Protein AF-A0A9D3VFE7-F1 (afdb_monomer)

Mean predicted aligned error: 14.55 Å

Solvent-accessible surface area (backbone atoms only — not comparable to full-atom values): 18882 Å² total; per-residue (Å²): 135,86,89,82,91,86,83,84,80,72,80,76,72,84,69,89,74,62,60,65,54,55,49,37,32,75,76,57,78,50,64,83,59,87,95,51,83,78,72,82,53,71,53,67,68,58,53,47,75,69,56,78,67,78,53,90,73,72,46,75,56,57,56,50,53,53,36,26,52,48,21,43,36,53,42,29,61,59,54,47,71,39,93,87,46,89,72,74,60,45,55,51,63,57,56,51,40,55,43,50,59,23,34,46,85,73,30,67,77,73,90,69,69,83,44,72,65,67,57,61,50,41,71,86,58,69,36,54,70,99,77,72,57,73,67,53,57,49,48,52,45,68,74,28,59,73,83,54,42,42,57,49,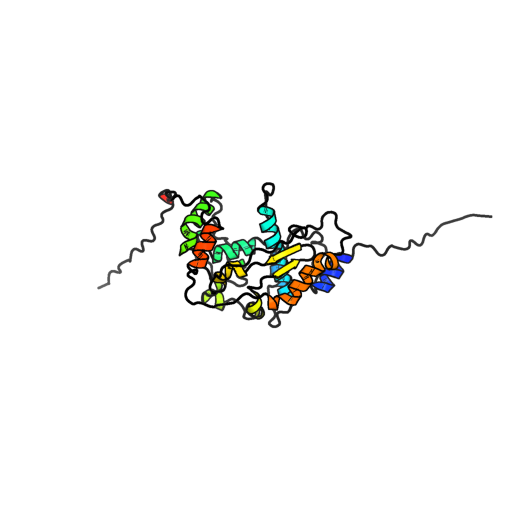53,70,72,39,67,78,46,45,76,56,54,62,73,61,79,52,75,63,52,89,55,71,39,30,42,33,50,28,58,38,85,69,39,49,33,75,41,63,35,51,74,50,29,42,49,77,40,17,54,43,63,78,59,77,82,81,82,87,60,64,86,48,49,86,37,72,66,80,95,44,88,87,60,61,46,74,66,79,39,40,70,48,53,51,46,42,72,50,25,78,85,30,49,60,86,78,50,70,46,94,66,77,73,68,43,68,70,32,52,54,49,45,62,73,74,53,74,91,46,86,86,70,76,69,89,73,83,75,60,76,93,71,68,75,82,85,74,79,79,78,81,78,81,80,85,84,132

InterPro domains:
  IPR019557 Aminotransferase-like, plant mobile domain [PF10536] (58-264)
  IPR044824 Protein MAINTENANCE OF MERISTEMS-like [PTHR46033] (16-270)

Foldseek 3Di:
DDDDDDDDPPPPDPDPPCPVQVVCCVPQVHDDDPVCVPCQEDDPVNVCVVVVDQDPCNDVNNVLVVLLQVLQQQLQVVVCVDPPDDDGGGDVLVVLLVCCLFQVLQFQLPDQAQAPVRSVSCVPPVRHDPDDDPVVVQLSCQVQVPPRTDLASCPPPSNVVRDDPSVCPVVLLPQFQAWRDNQLGTDTDHSLQRLLSVQAANDDDDDDDDPDPSRSGDCPPPPPDPSCVVCVVRVVRVVVRNVRRDDGHHDPDSDYDPVNVVVCVVPHDSHPVNPPPDDDPPVPPDDPDPDDDDDDDDD

Structure (mmCIF, N/CA/C/O backbone):
data_AF-A0A9D3VFE7-F1
#
_entry.id   AF-A0A9D3VFE7-F1
#
loop_
_atom_site.group_PDB
_atom_site.id
_atom_site.type_symbol
_atom_site.label_atom_id
_atom_site.label_alt_id
_atom_site.label_comp_id
_atom_site.label_asym_id
_atom_site.label_entity_id
_atom_site.label_seq_id
_atom_site.pdbx_PDB_ins_code
_atom_site.Cartn_x
_atom_site.Cartn_y
_atom_site.Cartn_z
_atom_site.occupancy
_atom_site.B_iso_or_equiv
_atom_site.auth_seq_id
_atom_site.auth_comp_id
_atom_site.auth_asym_id
_atom_site.auth_atom_id
_atom_site.pdbx_PDB_model_num
ATOM 1 N N . MET A 1 1 ? 71.252 -19.860 -26.051 1.00 31.89 1 MET A N 1
ATOM 2 C CA . MET A 1 1 ? 71.120 -20.333 -24.658 1.00 31.89 1 MET A CA 1
ATOM 3 C C . MET A 1 1 ? 69.915 -19.645 -24.029 1.00 31.89 1 MET A C 1
ATOM 5 O O . MET A 1 1 ? 69.862 -18.426 -24.068 1.00 31.89 1 MET A O 1
ATOM 9 N N . LEU A 1 2 ? 68.962 -20.417 -23.502 1.00 27.55 2 LEU A N 1
ATOM 10 C CA . LEU A 1 2 ? 68.196 -20.069 -22.285 1.00 27.55 2 LEU A CA 1
ATOM 11 C C . LEU A 1 2 ? 69.029 -20.542 -21.062 1.00 27.55 2 LEU A C 1
ATOM 13 O O . LEU A 1 2 ? 70.000 -21.266 -21.322 1.00 27.55 2 LEU A O 1
ATOM 17 N N . PRO A 1 3 ? 68.710 -20.234 -19.777 1.00 33.81 3 PRO A N 1
ATOM 18 C CA . PRO A 1 3 ? 67.519 -19.582 -19.177 1.00 33.81 3 PRO A CA 1
ATOM 19 C C . PRO A 1 3 ? 67.901 -18.268 -18.404 1.00 33.81 3 PRO A C 1
ATOM 21 O O . PRO A 1 3 ? 68.931 -17.700 -18.746 1.00 33.81 3 PRO A O 1
ATOM 24 N N . SER A 1 4 ? 67.184 -17.640 -17.443 1.00 26.69 4 SER A N 1
ATOM 25 C CA . SER A 1 4 ? 65.977 -17.962 -16.640 1.00 26.69 4 SER A CA 1
ATOM 26 C C . SER A 1 4 ? 65.086 -16.746 -16.297 1.00 26.69 4 SER A C 1
ATOM 28 O O . SER A 1 4 ? 65.562 -15.702 -15.870 1.00 26.69 4 SER A O 1
ATOM 30 N N . ASN A 1 5 ? 63.773 -16.982 -16.363 1.00 27.20 5 ASN A N 1
ATOM 31 C CA . ASN A 1 5 ? 62.698 -16.562 -15.443 1.00 27.20 5 ASN A CA 1
ATOM 32 C C . ASN A 1 5 ? 63.074 -16.016 -14.038 1.00 27.20 5 ASN A C 1
ATOM 34 O O . ASN A 1 5 ? 63.691 -16.746 -13.267 1.00 27.20 5 ASN A O 1
ATOM 38 N N . LEU A 1 6 ? 62.514 -14.860 -13.633 1.00 26.19 6 LEU A N 1
ATOM 39 C CA . LEU A 1 6 ? 61.320 -14.746 -12.752 1.00 26.19 6 LEU A CA 1
ATOM 40 C C . LEU A 1 6 ? 60.906 -13.263 -12.575 1.00 26.19 6 LEU A C 1
ATOM 42 O O . LEU A 1 6 ? 61.772 -12.412 -12.402 1.00 26.19 6 LEU A O 1
ATOM 46 N N . GLY A 1 7 ? 59.604 -12.941 -12.570 1.00 24.30 7 GLY A N 1
ATOM 47 C CA . GLY A 1 7 ? 59.140 -11.558 -12.336 1.00 24.30 7 GLY A CA 1
ATOM 48 C C . GLY A 1 7 ? 57.792 -11.209 -12.970 1.00 24.30 7 GLY A C 1
ATOM 49 O O . GLY A 1 7 ? 57.696 -10.274 -13.758 1.00 24.30 7 GLY A O 1
ATOM 50 N N . SER A 1 8 ? 56.746 -11.976 -12.665 1.00 26.48 8 SER A N 1
ATOM 51 C CA . SER A 1 8 ? 55.397 -11.767 -13.203 1.00 26.48 8 SER A CA 1
ATOM 52 C C . SER A 1 8 ? 54.783 -10.433 -12.756 1.00 26.48 8 SER A C 1
ATOM 54 O O . SER A 1 8 ? 54.328 -10.317 -11.615 1.00 26.48 8 SER A O 1
ATOM 56 N N . GLN A 1 9 ? 54.664 -9.458 -13.663 1.00 26.67 9 GLN A N 1
ATOM 57 C CA . GLN A 1 9 ? 53.671 -8.395 -13.498 1.00 26.67 9 GLN A CA 1
ATOM 58 C C . GLN A 1 9 ? 52.288 -8.961 -13.823 1.00 26.67 9 GLN A C 1
ATOM 60 O O . GLN A 1 9 ? 51.874 -9.043 -14.977 1.00 26.67 9 GLN A O 1
ATOM 65 N N . SER A 1 10 ? 51.585 -9.373 -12.770 1.00 27.45 10 SER A N 1
ATOM 66 C CA . SER A 1 10 ? 50.151 -9.637 -12.823 1.00 27.45 10 SER A CA 1
ATOM 67 C C . SER A 1 10 ? 49.429 -8.359 -13.245 1.00 27.45 10 SER A C 1
ATOM 69 O O . SER A 1 10 ? 49.388 -7.396 -12.479 1.00 27.45 10 SER A O 1
ATOM 71 N N . THR A 1 11 ? 48.802 -8.364 -14.420 1.00 27.02 11 THR A N 1
ATOM 72 C CA . THR A 1 11 ? 47.725 -7.428 -14.746 1.00 27.02 11 THR A CA 1
ATOM 73 C C . THR A 1 11 ? 46.567 -7.694 -13.789 1.00 27.02 11 THR A C 1
ATOM 75 O O . THR A 1 11 ? 45.729 -8.562 -14.025 1.00 27.02 11 THR A O 1
ATOM 78 N N . ALA A 1 12 ? 46.561 -6.983 -12.659 1.00 28.39 12 ALA A N 1
ATOM 79 C CA . ALA A 1 12 ? 45.494 -7.071 -11.675 1.00 28.39 12 ALA A CA 1
ATOM 80 C C . ALA A 1 12 ? 44.167 -6.729 -12.362 1.00 28.39 12 ALA A C 1
ATOM 82 O O . ALA A 1 12 ? 43.983 -5.616 -12.859 1.00 28.39 12 ALA A O 1
ATOM 83 N N . GLY A 1 13 ? 43.272 -7.716 -12.439 1.00 27.97 13 GLY A N 1
ATOM 84 C CA . GLY A 1 13 ? 41.977 -7.542 -13.077 1.00 27.97 13 GLY A CA 1
ATOM 85 C C . GLY A 1 13 ? 41.190 -6.434 -12.386 1.00 27.97 13 GLY A C 1
ATOM 86 O O . GLY A 1 13 ? 41.103 -6.396 -11.157 1.00 27.97 13 GLY A O 1
ATOM 87 N N . VAL A 1 14 ? 40.594 -5.546 -13.182 1.00 29.45 14 VAL A N 1
ATOM 88 C CA . VAL A 1 14 ? 39.588 -4.602 -12.691 1.00 29.45 14 VAL A CA 1
ATOM 89 C C . VAL A 1 14 ? 38.377 -5.435 -12.270 1.00 29.45 14 VAL A C 1
ATOM 91 O O . VAL A 1 14 ? 37.611 -5.897 -13.109 1.00 29.45 14 VAL A O 1
ATOM 94 N N . SER A 1 15 ? 38.283 -5.707 -10.968 1.00 28.36 15 SER A N 1
ATOM 95 C CA . SER A 1 15 ? 37.334 -6.660 -10.389 1.00 28.36 15 SER A CA 1
ATOM 96 C C . SER A 1 15 ? 35.880 -6.297 -10.716 1.00 28.36 15 SER A C 1
ATOM 98 O O . SER A 1 15 ? 35.407 -5.213 -10.370 1.00 28.36 15 SER A O 1
ATOM 100 N N . GLU A 1 16 ? 35.153 -7.236 -11.331 1.00 35.59 16 GLU A N 1
ATOM 101 C CA . GLU A 1 16 ? 33.758 -7.126 -11.807 1.00 35.59 16 GLU A CA 1
ATOM 102 C C . GLU A 1 16 ? 32.690 -6.961 -10.696 1.00 35.59 16 GLU A C 1
ATOM 104 O O . GLU A 1 16 ? 31.494 -7.137 -10.929 1.00 35.59 16 GLU A O 1
ATOM 109 N N . VAL A 1 17 ? 33.085 -6.603 -9.472 1.00 33.06 17 VAL A N 1
ATOM 110 C CA . VAL A 1 17 ? 32.213 -6.603 -8.283 1.00 33.06 17 VAL A CA 1
ATOM 111 C C . VAL A 1 17 ? 31.580 -5.227 -7.992 1.00 33.06 17 VAL A C 1
ATOM 113 O O . VAL A 1 17 ? 30.517 -5.156 -7.381 1.00 33.06 17 VAL A O 1
ATOM 116 N N . ALA A 1 18 ? 32.141 -4.120 -8.495 1.00 32.88 18 ALA A N 1
ATOM 117 C CA . ALA A 1 18 ? 31.720 -2.749 -8.140 1.00 32.88 18 ALA A CA 1
ATOM 118 C C . ALA A 1 18 ? 30.395 -2.248 -8.779 1.00 32.88 18 ALA A C 1
ATOM 120 O O . ALA A 1 18 ? 29.988 -1.099 -8.584 1.00 32.88 18 ALA A O 1
ATOM 121 N N . ILE A 1 19 ? 29.702 -3.085 -9.554 1.00 43.78 19 ILE A N 1
ATOM 122 C CA . ILE A 1 19 ? 28.563 -2.679 -10.399 1.00 43.78 19 ILE A CA 1
ATOM 123 C C . ILE A 1 19 ? 27.262 -2.361 -9.619 1.00 43.78 19 ILE A C 1
ATOM 125 O O . ILE A 1 19 ? 26.572 -1.420 -10.019 1.00 43.78 19 ILE A O 1
ATOM 129 N N . PRO A 1 20 ? 26.886 -3.043 -8.512 1.00 39.94 20 PRO A N 1
ATOM 130 C CA . PRO A 1 20 ? 25.669 -2.696 -7.768 1.00 39.94 20 PRO A CA 1
ATOM 131 C C . PRO A 1 20 ? 25.781 -1.326 -7.091 1.00 39.94 20 PRO A C 1
ATOM 133 O O . PRO A 1 20 ? 24.857 -0.523 -7.166 1.00 39.94 20 PRO A O 1
ATOM 136 N N . PHE A 1 21 ? 26.933 -1.053 -6.473 1.00 35.69 21 PHE A N 1
ATOM 137 C CA . PHE A 1 21 ? 27.194 0.150 -5.681 1.00 35.69 21 PHE A CA 1
ATOM 138 C C . PHE A 1 21 ? 27.179 1.410 -6.552 1.00 35.69 21 PHE A C 1
ATOM 140 O O . PHE A 1 21 ? 26.481 2.376 -6.246 1.00 35.69 21 PHE A O 1
ATOM 147 N N . ALA A 1 22 ? 27.883 1.369 -7.689 1.00 38.12 22 ALA A N 1
ATOM 148 C CA . ALA A 1 22 ? 27.920 2.467 -8.650 1.00 38.12 22 ALA A CA 1
ATOM 149 C C . ALA A 1 22 ? 26.543 2.736 -9.281 1.00 38.12 22 ALA A C 1
ATOM 151 O O . ALA A 1 22 ? 26.182 3.893 -9.489 1.00 38.12 22 ALA A O 1
ATOM 152 N N . LEU A 1 23 ? 25.744 1.693 -9.545 1.00 37.47 23 LEU A N 1
ATOM 153 C CA . LEU A 1 23 ? 24.404 1.851 -10.111 1.00 37.47 23 LEU A CA 1
ATOM 154 C C . LEU A 1 23 ? 23.394 2.376 -9.076 1.00 37.47 23 LEU A C 1
ATOM 156 O O . LEU A 1 23 ? 22.604 3.258 -9.404 1.00 37.47 23 LEU A O 1
ATOM 160 N N . CYS A 1 24 ? 23.446 1.902 -7.826 1.00 39.09 24 CYS A N 1
ATOM 161 C CA . CYS A 1 24 ? 22.664 2.469 -6.725 1.00 39.09 24 CYS A CA 1
ATOM 162 C C . CYS A 1 24 ? 23.040 3.936 -6.484 1.00 39.09 24 CYS A C 1
ATOM 164 O O . CYS A 1 24 ? 22.161 4.788 -6.461 1.00 39.09 24 CYS A O 1
ATOM 166 N N . HIS A 1 25 ? 24.330 4.273 -6.428 1.00 40.53 25 HIS A N 1
ATOM 167 C CA . HIS A 1 25 ? 24.777 5.662 -6.318 1.00 40.53 25 HIS A CA 1
ATOM 168 C C . HIS A 1 25 ? 24.313 6.522 -7.513 1.00 40.53 25 HIS A C 1
ATOM 170 O O . HIS A 1 25 ? 23.845 7.641 -7.323 1.00 40.53 25 HIS A O 1
ATOM 176 N N . SER A 1 26 ? 24.373 5.991 -8.741 1.00 36.22 26 SER A N 1
ATOM 177 C CA . SER A 1 26 ? 23.953 6.690 -9.966 1.00 36.22 26 SER A CA 1
ATOM 178 C C . SER A 1 26 ? 22.437 6.884 -10.111 1.00 36.22 26 SER A C 1
ATOM 180 O O . SER A 1 26 ? 22.033 7.758 -10.876 1.00 36.22 26 SER A O 1
ATOM 182 N N . LEU A 1 27 ? 21.608 6.066 -9.455 1.00 36.66 27 LEU A N 1
ATOM 183 C CA . LEU A 1 27 ? 20.140 6.131 -9.543 1.00 36.66 27 LEU A CA 1
ATOM 184 C C . LEU A 1 27 ? 19.476 6.688 -8.272 1.00 36.66 27 LEU A C 1
ATOM 186 O O . LEU A 1 27 ? 18.357 7.184 -8.346 1.00 36.66 27 LEU A O 1
ATOM 190 N N . LEU A 1 28 ? 20.138 6.580 -7.115 1.00 41.41 28 LEU A N 1
ATOM 191 C CA . LEU A 1 28 ? 19.575 6.841 -5.781 1.00 41.41 28 LEU A CA 1
ATOM 192 C C . LEU A 1 28 ? 20.386 7.876 -4.970 1.00 41.41 28 LEU A C 1
ATOM 194 O O . LEU A 1 28 ? 20.009 8.202 -3.845 1.00 41.41 28 LEU A O 1
ATOM 198 N N . GLY A 1 29 ? 21.522 8.357 -5.495 1.00 37.56 29 GLY A N 1
ATOM 199 C CA . GLY A 1 29 ? 22.388 9.368 -4.866 1.00 37.56 29 GLY A CA 1
ATOM 200 C C . GLY A 1 29 ? 23.163 8.910 -3.621 1.00 37.56 29 GLY A C 1
ATOM 201 O O . GLY A 1 29 ? 23.917 9.691 -3.047 1.00 37.56 29 GLY A O 1
ATOM 202 N N . VAL A 1 30 ? 22.978 7.663 -3.179 1.00 41.06 30 VAL A N 1
ATOM 203 C CA . VAL A 1 30 ? 23.663 7.052 -2.029 1.00 41.06 30 VAL A CA 1
ATOM 204 C C . VAL A 1 30 ? 23.731 5.533 -2.214 1.00 41.06 30 VAL A C 1
ATOM 206 O O . VAL A 1 30 ? 22.947 4.959 -2.968 1.00 41.06 30 VAL A O 1
ATOM 209 N N . SER A 1 31 ? 24.623 4.870 -1.479 1.00 44.53 31 SER A N 1
ATOM 210 C CA . SER A 1 31 ? 24.675 3.410 -1.351 1.00 44.53 31 SER A CA 1
ATOM 211 C C . SER A 1 31 ? 24.885 3.032 0.125 1.00 44.53 31 SER A C 1
ATOM 213 O O . SER A 1 31 ? 25.605 3.762 0.814 1.00 44.53 31 SER A O 1
ATOM 215 N N . PRO A 1 32 ? 24.252 1.965 0.652 1.00 44.69 32 PRO A N 1
ATOM 216 C CA . PRO A 1 32 ? 24.548 1.466 1.994 1.00 44.69 32 PRO A CA 1
ATOM 217 C C . PRO A 1 32 ? 25.946 0.835 2.031 1.00 44.69 32 PRO A C 1
ATOM 219 O O . PRO A 1 32 ? 26.406 0.316 1.019 1.00 44.69 32 PRO A O 1
ATOM 222 N N . GLY A 1 33 ? 26.624 0.923 3.178 1.00 44.25 33 GLY A N 1
ATOM 223 C CA . GLY A 1 33 ? 28.005 0.456 3.342 1.00 44.25 33 GLY A CA 1
ATOM 224 C C . GLY A 1 33 ? 28.165 -1.068 3.358 1.00 44.25 33 GLY A C 1
ATOM 225 O O . GLY A 1 33 ? 27.186 -1.814 3.360 1.00 44.25 33 GLY A O 1
ATOM 226 N N . ASP A 1 34 ? 29.423 -1.502 3.412 1.00 40.22 34 ASP A N 1
ATOM 227 C CA . ASP A 1 34 ? 29.871 -2.883 3.164 1.00 40.22 34 ASP A CA 1
ATOM 228 C C . ASP A 1 34 ? 29.279 -3.950 4.119 1.00 40.22 34 ASP A C 1
ATOM 230 O O . ASP A 1 34 ? 29.283 -5.135 3.806 1.00 40.22 34 ASP A O 1
ATOM 234 N N . ASP A 1 35 ? 28.669 -3.555 5.242 1.00 39.22 35 ASP A N 1
ATOM 235 C CA . ASP A 1 35 ? 27.946 -4.465 6.150 1.00 39.22 35 ASP A CA 1
ATOM 236 C C . ASP A 1 35 ? 26.544 -4.888 5.633 1.00 39.22 35 ASP A C 1
ATOM 238 O O . ASP A 1 35 ? 25.842 -5.671 6.285 1.00 39.22 35 ASP A O 1
ATOM 242 N N . GLU A 1 36 ? 26.079 -4.355 4.492 1.00 49.31 36 GLU A N 1
ATOM 243 C CA . GLU A 1 36 ? 24.712 -4.558 3.968 1.00 49.31 36 GLU A CA 1
ATOM 244 C C . GLU A 1 36 ? 24.641 -5.102 2.523 1.00 49.31 36 GLU A C 1
ATOM 246 O O . GLU A 1 36 ? 23.578 -5.059 1.896 1.00 49.31 36 GLU A O 1
ATOM 251 N N . GLU A 1 37 ? 25.727 -5.703 2.013 1.00 37.31 37 GLU A N 1
ATOM 252 C CA . GLU A 1 37 ? 25.876 -6.204 0.625 1.00 37.31 37 GLU A CA 1
ATOM 253 C C . GLU A 1 37 ? 24.707 -7.052 0.080 1.00 37.31 37 GLU A C 1
ATOM 255 O O . GLU A 1 37 ? 24.447 -7.069 -1.127 1.00 37.31 37 GLU A O 1
ATOM 260 N N . ASN A 1 38 ? 23.990 -7.770 0.949 1.00 37.62 38 ASN A N 1
ATOM 261 C CA . ASN A 1 38 ? 22.991 -8.761 0.541 1.00 37.62 38 ASN A CA 1
ATOM 262 C C . ASN A 1 38 ? 21.553 -8.231 0.384 1.00 37.62 38 ASN A C 1
ATOM 264 O O . ASN A 1 38 ? 20.718 -8.970 -0.138 1.00 37.62 38 ASN A O 1
ATOM 268 N N . PHE A 1 39 ? 21.239 -6.996 0.811 1.00 40.31 39 PHE A N 1
ATOM 269 C CA . PHE A 1 39 ? 19.901 -6.377 0.672 1.00 40.31 39 PHE A CA 1
ATOM 270 C C . PHE A 1 39 ? 18.707 -7.298 1.042 1.00 40.31 39 PHE A C 1
ATOM 272 O O . PHE A 1 39 ? 17.634 -7.234 0.441 1.00 40.31 39 PHE A O 1
ATOM 279 N N . THR A 1 40 ? 18.859 -8.164 2.049 1.00 35.62 40 THR A N 1
ATOM 280 C CA . THR A 1 40 ? 17.803 -9.106 2.477 1.00 35.62 40 THR A CA 1
ATOM 281 C C . THR A 1 40 ? 16.637 -8.430 3.204 1.00 35.62 40 THR A C 1
ATOM 283 O O . THR A 1 40 ? 15.581 -9.034 3.364 1.00 35.62 40 THR A O 1
ATOM 286 N N . GLY A 1 41 ? 16.803 -7.174 3.620 1.00 38.62 41 GLY A N 1
ATOM 287 C CA . GLY A 1 41 ? 15.748 -6.336 4.176 1.00 38.62 41 GLY A CA 1
ATOM 288 C C . GLY A 1 41 ? 16.273 -4.943 4.515 1.00 38.62 41 GLY A C 1
ATOM 289 O O . GLY A 1 41 ? 17.413 -4.789 4.949 1.00 38.62 41 GLY A O 1
ATOM 290 N N . LEU A 1 42 ? 15.439 -3.921 4.321 1.00 42.00 42 LEU A N 1
ATOM 291 C CA . LEU A 1 42 ? 15.781 -2.532 4.627 1.00 42.00 42 LEU A CA 1
ATOM 292 C C . LEU A 1 42 ? 15.566 -2.295 6.132 1.00 42.00 42 LEU A C 1
ATOM 294 O O . LEU A 1 42 ? 14.430 -2.312 6.616 1.00 42.00 42 LEU A O 1
ATOM 298 N N . LYS A 1 43 ? 16.656 -2.150 6.898 1.00 43.69 43 LYS A N 1
ATOM 299 C CA . LYS A 1 43 ? 16.592 -2.087 8.367 1.00 43.69 43 LYS A CA 1
ATOM 300 C C . LYS A 1 43 ? 15.969 -0.774 8.843 1.00 43.69 43 LYS A C 1
ATOM 302 O O . LYS A 1 43 ? 16.337 0.312 8.397 1.00 43.69 43 LYS A O 1
ATOM 307 N N . PHE A 1 44 ? 15.083 -0.857 9.836 1.00 38.72 44 PHE A N 1
ATOM 308 C CA . PHE A 1 44 ? 14.470 0.328 10.447 1.00 38.72 44 PHE A CA 1
ATOM 309 C C . PHE A 1 44 ? 15.502 1.268 11.099 1.00 38.72 44 PHE A C 1
ATOM 311 O O . PHE A 1 44 ? 15.328 2.482 11.070 1.00 38.72 44 PHE A O 1
ATOM 318 N N . THR A 1 45 ? 16.607 0.730 11.625 1.00 43.97 45 THR A N 1
ATOM 319 C CA . THR A 1 45 ? 17.730 1.521 12.156 1.00 43.97 45 THR A CA 1
ATOM 320 C C . THR A 1 45 ? 18.394 2.393 11.090 1.00 43.97 45 THR A C 1
ATOM 322 O O . THR A 1 45 ? 18.721 3.540 11.379 1.00 43.97 45 THR A O 1
ATOM 325 N N . TRP A 1 46 ? 18.532 1.889 9.859 1.00 48.12 46 TRP A N 1
ATOM 326 C CA . TRP A 1 46 ? 19.074 2.635 8.720 1.00 48.12 46 TRP A CA 1
ATOM 327 C C . TRP A 1 46 ? 18.129 3.767 8.303 1.00 48.12 46 TRP A C 1
ATOM 329 O O . TRP A 1 46 ? 18.551 4.917 8.198 1.00 48.12 46 TRP A O 1
ATOM 339 N N . LEU A 1 47 ? 16.828 3.469 8.169 1.00 44.41 47 LEU A N 1
ATOM 340 C CA . LEU A 1 47 ? 15.802 4.486 7.903 1.00 44.41 47 LEU A CA 1
ATOM 341 C C . LEU A 1 47 ? 15.804 5.572 8.987 1.00 44.41 47 LEU A C 1
ATOM 343 O O . LEU A 1 47 ? 15.835 6.757 8.670 1.00 44.41 47 LEU A O 1
ATOM 347 N N . LYS A 1 48 ? 15.829 5.181 10.266 1.00 40.84 48 LYS A N 1
ATOM 348 C CA . LYS A 1 48 ? 15.867 6.131 11.380 1.00 40.84 48 LYS A CA 1
ATOM 349 C C . LYS A 1 48 ? 17.107 7.028 11.308 1.00 40.84 48 LYS A C 1
ATOM 351 O O . LYS A 1 48 ? 16.952 8.240 11.337 1.00 40.84 48 LYS A O 1
ATOM 356 N N . ALA A 1 49 ? 18.301 6.457 11.143 1.00 49.53 49 ALA A N 1
ATOM 357 C CA . ALA A 1 49 ? 19.553 7.215 11.076 1.00 49.53 49 ALA A CA 1
ATOM 358 C C . ALA A 1 49 ? 19.660 8.144 9.849 1.00 49.53 49 ALA A C 1
ATOM 360 O O . ALA A 1 49 ? 20.429 9.103 9.872 1.00 49.53 49 ALA A O 1
ATOM 361 N N . ARG A 1 50 ? 18.911 7.872 8.770 1.00 49.19 50 ARG A N 1
ATOM 362 C CA . ARG A 1 50 ? 18.920 8.676 7.536 1.00 49.19 50 ARG A CA 1
ATOM 363 C C . ARG A 1 50 ? 17.829 9.752 7.488 1.00 49.19 50 ARG A C 1
ATOM 365 O O . ARG A 1 50 ? 18.042 10.774 6.846 1.00 49.19 50 ARG A O 1
ATOM 372 N N . PHE A 1 51 ? 16.697 9.539 8.163 1.00 47.31 51 PHE A N 1
ATOM 373 C CA . PHE A 1 51 ? 15.506 10.402 8.104 1.00 47.31 51 PHE A CA 1
ATOM 374 C C . PHE A 1 51 ? 15.139 11.065 9.451 1.00 47.31 51 PHE A C 1
ATOM 376 O O . PHE A 1 51 ? 14.031 11.575 9.604 1.00 47.31 51 PHE A O 1
ATOM 383 N N . GLU A 1 52 ? 16.050 11.090 10.434 1.00 40.53 52 GLU A N 1
ATOM 384 C CA . GLU A 1 52 ? 15.841 11.764 11.733 1.00 40.53 52 GLU A CA 1
ATOM 385 C C . GLU A 1 52 ? 15.661 13.290 11.593 1.00 40.53 52 GLU A C 1
ATOM 387 O O . GLU A 1 52 ? 14.982 13.923 12.405 1.00 40.53 52 GLU A O 1
ATOM 392 N N . HIS A 1 53 ? 16.207 13.878 10.523 1.00 42.94 53 HIS A N 1
ATOM 393 C CA . HIS A 1 53 ? 16.033 15.281 10.152 1.00 42.94 53 HIS A CA 1
ATOM 394 C C . HIS A 1 53 ? 15.604 15.390 8.685 1.00 42.94 53 HIS A C 1
ATOM 396 O O . HIS A 1 53 ? 16.435 15.352 7.779 1.00 42.94 53 HIS A O 1
ATOM 402 N N . LEU A 1 54 ? 14.297 15.534 8.450 1.00 41.56 54 LEU A N 1
ATOM 403 C CA . LEU A 1 54 ? 13.772 15.842 7.120 1.00 41.56 54 LEU A CA 1
ATOM 404 C C . LEU A 1 54 ? 14.181 17.261 6.725 1.00 41.56 54 LEU A C 1
ATOM 406 O O . LEU A 1 54 ? 13.821 18.231 7.394 1.00 41.56 54 LEU A O 1
ATOM 410 N N . SER A 1 55 ? 14.922 17.373 5.625 1.00 37.66 55 SER A N 1
ATOM 411 C CA . SER A 1 55 ? 15.277 18.662 5.042 1.00 37.66 55 SER A CA 1
ATOM 412 C C . SER A 1 55 ? 14.016 19.404 4.594 1.00 37.66 55 SER A C 1
ATOM 414 O O . SER A 1 55 ? 13.087 18.805 4.051 1.00 37.66 55 SER A O 1
ATOM 416 N N . ALA A 1 56 ? 13.997 20.731 4.747 1.00 40.03 56 ALA A N 1
ATOM 417 C CA . ALA A 1 56 ? 12.949 21.568 4.156 1.00 40.03 56 ALA A CA 1
ATOM 418 C C . ALA A 1 56 ? 12.929 21.480 2.613 1.00 40.03 56 ALA A C 1
ATOM 420 O O . ALA A 1 56 ? 11.907 21.765 1.993 1.00 40.03 56 ALA A O 1
ATOM 421 N N . ASN A 1 57 ? 14.034 21.025 2.010 1.00 44.16 57 ASN A N 1
ATOM 422 C CA . ASN A 1 57 ? 14.202 20.815 0.574 1.00 44.16 57 ASN A CA 1
ATOM 423 C C . ASN A 1 57 ? 14.101 19.317 0.223 1.00 44.16 57 ASN A C 1
ATOM 425 O O . ASN A 1 57 ? 14.993 18.783 -0.442 1.00 44.16 57 ASN A O 1
ATOM 429 N N . ALA A 1 58 ? 13.061 18.636 0.720 1.00 41.94 58 ALA A N 1
ATOM 430 C CA . ALA A 1 58 ? 12.777 17.230 0.420 1.00 41.94 58 ALA A CA 1
ATOM 431 C C . ALA A 1 58 ? 12.847 16.987 -1.097 1.00 41.94 58 ALA A C 1
ATOM 433 O O . ALA A 1 58 ? 12.092 17.572 -1.875 1.00 41.94 58 ALA A O 1
ATOM 434 N N . SER A 1 59 ? 13.825 16.188 -1.520 1.00 54.47 59 SER A N 1
ATOM 435 C CA . SER A 1 59 ? 14.184 16.038 -2.933 1.00 54.47 59 SER A CA 1
ATOM 436 C C . SER A 1 59 ? 13.554 14.790 -3.550 1.00 54.47 59 SER A C 1
ATOM 438 O O . SER A 1 59 ? 13.103 13.890 -2.841 1.00 54.47 59 SER A O 1
ATOM 440 N N . GLU A 1 60 ? 13.595 14.689 -4.882 1.00 51.84 60 GLU A N 1
ATOM 441 C CA . GLU A 1 60 ? 13.169 13.500 -5.640 1.00 51.84 60 GLU A CA 1
ATOM 442 C C . GLU A 1 60 ? 13.781 12.191 -5.096 1.00 51.84 60 GLU A C 1
ATOM 444 O O . GLU A 1 60 ? 13.151 11.136 -5.143 1.00 51.84 60 GLU A O 1
ATOM 449 N N . VAL A 1 61 ? 14.963 12.272 -4.475 1.00 54.12 61 VAL A N 1
ATOM 450 C CA . VAL A 1 61 ? 15.636 11.166 -3.782 1.00 54.12 61 VAL A CA 1
ATOM 451 C C . VAL A 1 61 ? 14.788 10.583 -2.641 1.00 54.12 61 VAL A C 1
ATOM 453 O O . VAL A 1 61 ? 14.702 9.364 -2.516 1.00 54.12 61 VAL A O 1
ATOM 456 N N . GLU A 1 62 ? 14.121 11.402 -1.823 1.00 58.81 62 GLU A N 1
ATOM 457 C CA . GLU A 1 62 ? 13.294 10.913 -0.703 1.00 58.81 62 GLU A CA 1
ATOM 458 C C . GLU A 1 62 ? 12.063 10.143 -1.205 1.00 58.81 62 GLU A C 1
ATOM 460 O O . GLU A 1 62 ? 11.727 9.077 -0.682 1.00 58.81 62 GLU A O 1
ATOM 465 N N . LEU A 1 63 ? 11.445 10.636 -2.283 1.00 60.31 63 LEU A N 1
ATOM 466 C CA . LEU A 1 63 ? 10.359 9.959 -2.991 1.00 60.31 63 LEU A CA 1
ATOM 467 C C . LEU A 1 63 ? 10.820 8.610 -3.572 1.00 60.31 63 LEU A C 1
ATOM 469 O O . LEU A 1 63 ? 10.102 7.614 -3.459 1.00 60.31 63 LEU A O 1
ATOM 473 N N . ILE A 1 64 ? 12.026 8.560 -4.150 1.00 64.44 64 ILE A N 1
ATOM 474 C CA . ILE A 1 64 ? 12.634 7.326 -4.661 1.00 64.44 64 ILE A CA 1
ATOM 475 C C . ILE A 1 64 ? 12.800 6.304 -3.524 1.00 64.44 64 ILE A C 1
ATOM 477 O O . ILE A 1 64 ? 12.297 5.186 -3.653 1.00 64.44 64 ILE A O 1
ATOM 481 N N . TRP A 1 65 ? 13.392 6.674 -2.381 1.00 67.94 65 TRP A N 1
ATOM 482 C CA . TRP A 1 65 ? 13.543 5.757 -1.237 1.00 67.94 65 TRP A CA 1
ATOM 483 C C . TRP A 1 65 ? 12.199 5.299 -0.653 1.00 67.94 65 TRP A C 1
ATOM 485 O O . TRP A 1 65 ? 12.037 4.113 -0.359 1.00 67.94 65 TRP A O 1
ATOM 495 N N . GLY A 1 66 ? 11.211 6.194 -0.547 1.00 74.69 66 GLY A N 1
ATOM 496 C CA . GLY A 1 66 ? 9.853 5.838 -0.128 1.00 74.69 66 GLY A CA 1
ATOM 497 C C . GLY A 1 66 ? 9.202 4.813 -1.064 1.00 74.69 66 GLY A C 1
ATOM 498 O O . GLY A 1 66 ? 8.686 3.791 -0.608 1.00 74.69 66 GLY A O 1
ATOM 499 N N . SER A 1 67 ? 9.292 5.031 -2.380 1.00 75.88 67 SER A N 1
ATOM 500 C CA . SER A 1 67 ? 8.769 4.095 -3.384 1.00 75.88 67 SER A CA 1
ATOM 501 C C . SER A 1 67 ? 9.504 2.748 -3.389 1.00 75.88 67 SER A C 1
ATOM 503 O O . SER A 1 67 ? 8.865 1.708 -3.547 1.00 75.88 67 SER A O 1
ATOM 505 N N . ALA A 1 68 ? 10.816 2.734 -3.126 1.00 79.31 68 ALA A N 1
ATOM 506 C CA . ALA A 1 68 ? 11.605 1.510 -3.036 1.00 79.31 68 ALA A CA 1
ATOM 507 C C . ALA A 1 68 ? 11.227 0.658 -1.810 1.00 79.31 68 ALA A C 1
ATOM 509 O O . ALA A 1 68 ? 11.078 -0.562 -1.919 1.00 79.31 68 ALA A O 1
ATOM 510 N N . VAL A 1 69 ? 11.002 1.297 -0.654 1.00 82.31 69 VAL A N 1
ATOM 511 C CA . VAL A 1 69 ? 10.488 0.641 0.561 1.00 82.31 69 VAL A CA 1
ATOM 512 C C . VAL A 1 69 ? 9.089 0.063 0.328 1.00 82.31 69 VAL A C 1
ATOM 514 O O . VAL A 1 69 ? 8.834 -1.085 0.700 1.00 82.31 69 VAL A O 1
ATOM 517 N N . LEU A 1 70 ? 8.196 0.817 -0.324 1.00 85.56 70 LEU A N 1
ATOM 518 C CA . LEU A 1 70 ? 6.861 0.331 -0.681 1.00 85.56 70 LEU A CA 1
ATOM 519 C C . LEU A 1 70 ? 6.921 -0.848 -1.661 1.00 85.56 70 LEU A C 1
ATOM 521 O O . LEU A 1 70 ? 6.201 -1.820 -1.455 1.00 85.56 70 LEU A O 1
ATOM 525 N N . ALA A 1 71 ? 7.801 -0.817 -2.667 1.00 85.94 71 ALA A N 1
ATOM 526 C CA . ALA A 1 71 ? 7.954 -1.909 -3.629 1.00 85.94 71 ALA A CA 1
ATOM 527 C C . ALA A 1 71 ? 8.398 -3.212 -2.944 1.00 85.94 71 ALA A C 1
ATOM 529 O O . ALA A 1 71 ? 7.869 -4.280 -3.248 1.00 85.94 71 ALA A O 1
ATOM 530 N N . MET A 1 72 ? 9.309 -3.127 -1.966 1.00 85.12 72 MET A N 1
ATOM 531 C CA . MET A 1 72 ? 9.679 -4.285 -1.145 1.00 85.12 72 MET A CA 1
ATOM 532 C C . MET A 1 72 ? 8.519 -4.771 -0.275 1.00 85.12 72 MET A C 1
ATOM 534 O O . MET A 1 72 ? 8.264 -5.969 -0.237 1.00 85.12 72 MET A O 1
ATOM 538 N N . LEU A 1 73 ? 7.792 -3.870 0.396 1.00 87.06 73 LEU A N 1
ATOM 539 C CA . LEU A 1 73 ? 6.659 -4.252 1.244 1.00 87.06 73 LEU A CA 1
ATOM 540 C C . LEU A 1 73 ? 5.541 -4.937 0.439 1.00 87.06 73 LEU A C 1
ATOM 542 O O . LEU A 1 73 ? 5.031 -5.970 0.865 1.00 87.06 73 LEU A O 1
ATOM 546 N N . TYR A 1 74 ? 5.193 -4.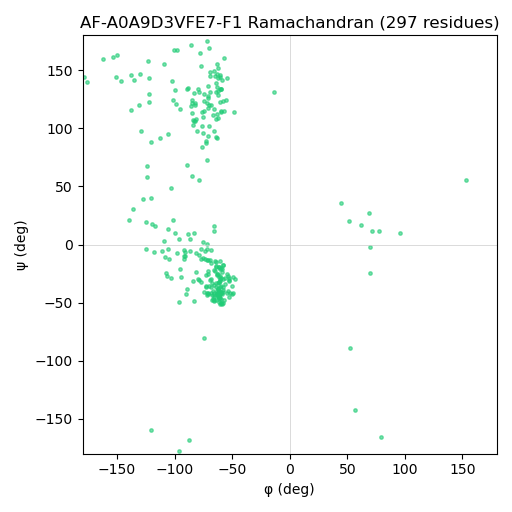396 -0.731 1.00 88.00 74 TYR A N 1
ATOM 547 C CA . TYR A 1 74 ? 4.220 -4.997 -1.646 1.00 88.00 74 TYR A CA 1
ATOM 548 C C . TYR A 1 74 ? 4.706 -6.360 -2.171 1.00 88.00 74 TYR A C 1
ATOM 550 O O . TYR A 1 74 ? 3.932 -7.313 -2.176 1.00 88.00 74 TYR A O 1
ATOM 558 N N . CYS A 1 75 ? 5.989 -6.491 -2.535 1.00 87.44 75 CYS A N 1
ATOM 559 C CA . CYS A 1 75 ? 6.571 -7.763 -2.974 1.00 87.44 75 CYS A CA 1
ATOM 560 C C . CYS A 1 75 ? 6.443 -8.830 -1.879 1.00 87.44 75 CYS A C 1
ATOM 562 O O . CYS A 1 75 ? 5.911 -9.907 -2.134 1.00 87.44 75 CYS A O 1
ATOM 564 N N . GLU A 1 76 ? 6.865 -8.526 -0.652 1.00 87.56 76 GLU A N 1
ATOM 565 C CA . GLU A 1 76 ? 6.803 -9.459 0.478 1.00 87.56 76 GLU A CA 1
ATOM 566 C C . GLU A 1 76 ? 5.358 -9.848 0.829 1.00 87.56 76 GLU A C 1
ATOM 568 O O . GLU A 1 76 ? 5.069 -11.036 0.971 1.00 87.56 76 GLU A O 1
ATOM 573 N N . LEU A 1 77 ? 4.422 -8.887 0.831 1.00 89.06 77 LEU A N 1
ATOM 574 C CA . LEU A 1 77 ? 2.985 -9.156 0.978 1.00 89.06 77 LEU A CA 1
ATOM 575 C C . LEU A 1 77 ? 2.445 -10.097 -0.110 1.00 89.06 77 LEU A C 1
ATOM 577 O O . LEU A 1 77 ? 1.627 -10.970 0.180 1.00 89.06 77 LEU A O 1
ATOM 581 N N . CYS A 1 78 ? 2.899 -9.963 -1.358 1.00 87.00 78 CYS A N 1
ATOM 582 C CA . CYS A 1 78 ? 2.524 -10.880 -2.431 1.00 87.00 78 CYS A CA 1
ATOM 583 C C . CYS A 1 78 ? 3.161 -12.270 -2.257 1.00 87.00 78 CYS A C 1
ATOM 585 O O . CYS A 1 78 ? 2.474 -13.280 -2.435 1.00 87.00 78 CYS A O 1
ATOM 587 N N . GLN A 1 79 ? 4.440 -12.362 -1.869 1.00 85.00 79 GLN A N 1
ATOM 588 C CA . GLN A 1 79 ? 5.121 -13.645 -1.633 1.00 85.00 79 GLN A CA 1
ATOM 589 C C . GLN A 1 79 ? 4.471 -14.452 -0.500 1.00 85.00 79 GLN A C 1
ATOM 591 O O . GLN A 1 79 ? 4.427 -15.682 -0.576 1.00 85.00 79 GLN A O 1
ATOM 596 N N . THR A 1 80 ? 3.929 -13.796 0.526 1.00 88.19 80 THR A N 1
ATOM 597 C CA . THR A 1 80 ? 3.340 -14.465 1.700 1.00 88.19 80 THR A CA 1
ATOM 598 C C . THR A 1 80 ? 1.916 -14.959 1.491 1.00 88.19 80 THR A C 1
ATOM 600 O O . THR A 1 80 ? 1.410 -15.724 2.307 1.00 88.19 80 THR A O 1
ATOM 603 N N . THR A 1 81 ? 1.283 -14.619 0.365 1.00 86.19 81 THR A N 1
ATOM 604 C CA . THR A 1 81 ? 0.048 -15.294 -0.074 1.00 86.19 81 THR A CA 1
ATOM 605 C C . THR A 1 81 ? 0.289 -16.728 -0.565 1.00 86.19 81 THR A C 1
ATOM 607 O O . THR A 1 81 ? -0.665 -17.490 -0.730 1.00 86.19 81 THR A O 1
ATOM 610 N N . LYS A 1 82 ? 1.548 -17.120 -0.813 1.00 86.88 82 LYS A N 1
ATOM 611 C CA . LYS A 1 82 ? 1.896 -18.439 -1.358 1.00 86.88 82 LYS A CA 1
ATOM 612 C C . LYS A 1 82 ? 1.866 -19.512 -0.258 1.00 86.88 82 LYS A C 1
ATOM 614 O O . LYS A 1 82 ? 2.504 -19.313 0.773 1.00 86.88 82 LYS A O 1
ATOM 619 N N . PRO A 1 83 ? 1.245 -20.691 -0.482 1.00 85.38 83 PRO A N 1
ATOM 620 C CA . PRO A 1 83 ? 1.063 -21.712 0.563 1.00 85.38 83 PRO A CA 1
ATOM 621 C C . PRO A 1 83 ? 2.336 -22.262 1.225 1.00 85.38 83 PRO A C 1
ATOM 623 O O . PRO A 1 83 ? 2.253 -22.831 2.306 1.00 85.38 83 PRO A O 1
ATOM 626 N N . ALA A 1 84 ? 3.496 -22.137 0.573 1.00 87.25 84 ALA A N 1
ATOM 627 C CA . ALA A 1 84 ? 4.782 -22.620 1.083 1.00 87.25 84 ALA A CA 1
ATOM 628 C C . ALA A 1 84 ? 5.572 -21.561 1.881 1.00 87.25 84 ALA A C 1
ATOM 630 O O . ALA A 1 84 ? 6.643 -21.867 2.405 1.00 87.25 84 ALA A O 1
ATOM 631 N N . THR A 1 85 ? 5.088 -20.318 1.947 1.00 85.75 85 THR A N 1
ATOM 632 C CA . THR A 1 85 ? 5.766 -19.223 2.645 1.00 85.75 85 THR A CA 1
ATOM 633 C C . THR A 1 85 ? 5.410 -19.252 4.132 1.00 85.75 85 THR A C 1
ATOM 635 O O . THR A 1 85 ? 4.236 -19.216 4.489 1.00 85.75 85 THR A O 1
ATOM 638 N N . VAL A 1 86 ? 6.425 -19.316 5.000 1.00 83.69 86 VAL A N 1
ATOM 639 C CA . VAL A 1 86 ? 6.257 -19.437 6.465 1.00 83.69 86 VAL A CA 1
ATOM 640 C C . VAL A 1 86 ? 6.528 -18.144 7.241 1.00 83.69 86 VAL A C 1
ATOM 642 O O . VAL A 1 86 ? 6.199 -18.075 8.420 1.00 83.69 86 VAL A O 1
ATOM 645 N N . ASP A 1 87 ? 7.118 -17.136 6.596 1.00 80.00 87 ASP A N 1
ATOM 646 C CA . ASP A 1 87 ? 7.497 -15.854 7.203 1.00 80.00 87 ASP A CA 1
ATOM 647 C C . ASP A 1 87 ? 7.449 -14.723 6.156 1.00 80.00 87 ASP A C 1
ATOM 649 O O . ASP A 1 87 ? 7.417 -14.996 4.954 1.00 80.00 87 ASP A O 1
ATOM 653 N N . ILE A 1 88 ? 7.431 -13.466 6.604 1.00 84.00 88 ILE A N 1
ATOM 654 C CA . ILE A 1 88 ? 7.319 -12.257 5.777 1.00 84.00 88 ILE A CA 1
ATOM 655 C C . ILE A 1 88 ? 8.511 -11.314 6.003 1.00 84.00 88 ILE A C 1
ATOM 657 O O . ILE A 1 88 ? 8.830 -10.961 7.135 1.00 84.00 88 ILE A O 1
ATOM 661 N N . GLY A 1 89 ? 9.160 -10.868 4.925 1.00 79.81 89 GLY A N 1
ATOM 662 C CA . GLY A 1 89 ? 10.246 -9.893 4.993 1.00 79.81 89 GLY A CA 1
ATOM 663 C C . GLY A 1 89 ? 9.790 -8.428 4.951 1.00 79.81 89 GLY A C 1
ATOM 664 O O . GLY A 1 89 ? 8.610 -8.084 5.028 1.00 79.81 89 GLY A O 1
ATOM 665 N N . GLY A 1 90 ? 10.763 -7.535 4.758 1.00 75.69 90 GLY A N 1
ATOM 666 C CA . GLY A 1 90 ? 10.515 -6.118 4.477 1.00 75.69 90 GLY A CA 1
ATOM 667 C C . GLY A 1 90 ? 10.175 -5.259 5.702 1.00 75.69 90 GLY A C 1
ATOM 668 O O . GLY A 1 90 ? 10.415 -5.620 6.853 1.00 75.69 90 GLY A O 1
ATOM 669 N N . CYS A 1 91 ? 9.654 -4.056 5.451 1.00 76.38 91 CYS A N 1
ATOM 670 C CA . CYS A 1 91 ? 9.467 -3.022 6.475 1.00 76.38 91 CYS A CA 1
ATOM 671 C C . CYS A 1 91 ? 8.150 -3.187 7.257 1.00 76.38 91 CYS A C 1
ATOM 673 O O . CYS A 1 91 ? 7.313 -2.283 7.292 1.00 76.38 91 CYS A O 1
ATOM 675 N N . LEU A 1 92 ? 7.976 -4.341 7.907 1.00 81.31 92 LEU A N 1
ATOM 676 C CA . LEU A 1 92 ? 6.766 -4.719 8.650 1.00 81.31 92 LEU A CA 1
ATOM 677 C C . LEU A 1 92 ? 6.308 -3.689 9.687 1.00 81.31 92 LEU A C 1
ATOM 679 O O . LEU A 1 92 ? 5.109 -3.531 9.896 1.00 81.31 92 LEU A O 1
ATOM 683 N N . THR A 1 93 ? 7.226 -2.945 10.305 1.00 79.69 93 THR A N 1
ATOM 684 C CA . THR A 1 93 ? 6.895 -1.893 11.279 1.00 79.69 93 THR A CA 1
ATOM 685 C C . THR A 1 93 ? 6.030 -0.782 10.666 1.00 79.69 93 THR A C 1
ATOM 687 O O . THR A 1 93 ? 5.203 -0.190 11.359 1.00 79.69 93 THR A O 1
ATOM 690 N N . LEU A 1 94 ? 6.161 -0.516 9.358 1.00 83.38 94 LEU A N 1
ATOM 691 C CA . LEU A 1 94 ? 5.293 0.424 8.639 1.00 83.38 94 LEU A CA 1
ATOM 692 C C . LEU A 1 94 ? 3.879 -0.141 8.472 1.00 83.38 94 LEU A C 1
ATOM 694 O O . LEU A 1 94 ? 2.912 0.577 8.710 1.00 83.38 94 LEU A O 1
ATOM 698 N N . LEU A 1 95 ? 3.757 -1.429 8.135 1.00 86.69 95 LEU A N 1
ATOM 699 C CA . LEU A 1 95 ? 2.473 -2.126 8.024 1.00 86.69 95 LEU A CA 1
ATOM 700 C C . LEU A 1 95 ? 1.766 -2.232 9.385 1.00 86.69 95 LEU A C 1
ATOM 702 O O . LEU A 1 95 ? 0.574 -1.953 9.481 1.00 86.69 95 LEU A O 1
ATOM 706 N N . GLN A 1 96 ? 2.506 -2.566 10.446 1.00 83.50 96 GLN A N 1
ATOM 707 C CA . GLN A 1 96 ? 2.013 -2.581 11.826 1.00 83.50 96 GLN A CA 1
ATOM 708 C C . GLN A 1 96 ? 1.536 -1.192 12.257 1.00 83.50 96 GLN A C 1
ATOM 710 O O . GLN A 1 96 ? 0.432 -1.062 12.777 1.00 83.50 96 GLN A O 1
ATOM 715 N N . SER A 1 97 ? 2.319 -0.143 11.985 1.00 85.62 97 SER A N 1
ATOM 716 C CA . SER A 1 97 ? 1.911 1.237 12.259 1.00 85.62 97 SER A CA 1
ATOM 717 C C . SER A 1 97 ? 0.638 1.603 11.486 1.00 85.62 97 SER A C 1
ATOM 719 O O . SER A 1 97 ? -0.347 2.026 12.089 1.00 85.62 97 SER A O 1
ATOM 721 N N . TRP A 1 98 ? 0.602 1.369 10.168 1.00 89.75 98 TRP A N 1
ATOM 722 C CA . TRP A 1 98 ? -0.576 1.600 9.321 1.00 89.75 98 TRP A CA 1
ATOM 723 C C . TRP A 1 98 ? -1.828 0.902 9.872 1.00 89.75 98 TRP A C 1
ATOM 725 O O . TRP A 1 98 ? -2.882 1.536 9.968 1.00 89.75 98 TRP A O 1
ATOM 735 N N . ALA A 1 99 ? -1.687 -0.360 10.291 1.00 89.38 99 ALA A N 1
ATOM 736 C CA . ALA A 1 99 ? -2.760 -1.168 10.854 1.00 89.38 99 ALA A CA 1
ATOM 737 C C . ALA A 1 99 ? -3.242 -0.614 12.200 1.00 89.38 99 ALA A C 1
ATOM 739 O O . ALA A 1 99 ? -4.438 -0.404 12.367 1.00 89.38 99 ALA A O 1
ATOM 740 N N . LEU A 1 100 ? -2.339 -0.302 13.133 1.00 87.50 100 LEU A N 1
ATOM 741 C CA . LEU A 1 100 ? -2.690 0.195 14.469 1.00 87.50 100 LEU A CA 1
ATOM 742 C C . LEU A 1 100 ? -3.310 1.597 14.462 1.00 87.50 100 LEU A C 1
ATOM 744 O O . LEU A 1 100 ? -4.148 1.903 15.308 1.00 87.50 100 LEU A O 1
ATOM 748 N N . TYR A 1 101 ? -2.948 2.444 13.495 1.00 89.31 101 TYR A N 1
ATOM 749 C CA . TYR A 1 101 ? -3.606 3.739 13.306 1.00 89.31 101 TYR A CA 1
ATOM 750 C C . TYR A 1 101 ? -5.025 3.617 12.721 1.00 89.31 101 TYR A C 1
ATOM 752 O O . TYR A 1 101 ? -5.837 4.508 12.956 1.00 89.31 101 TYR A O 1
ATOM 760 N N . ARG A 1 102 ? -5.339 2.553 11.966 1.00 90.62 102 ARG A N 1
ATOM 761 C CA . ARG A 1 102 ? -6.638 2.379 11.277 1.00 90.62 102 ARG A CA 1
ATOM 762 C C . ARG A 1 102 ? -7.586 1.405 11.962 1.00 90.62 102 ARG A C 1
ATOM 764 O O . ARG A 1 102 ? -8.794 1.555 11.852 1.00 90.62 102 ARG A O 1
ATOM 771 N N . MET A 1 103 ? -7.048 0.428 12.674 1.00 90.38 103 MET A N 1
ATOM 772 C CA . MET A 1 103 ? -7.777 -0.622 13.377 1.00 90.38 103 MET A CA 1
ATOM 773 C C . MET A 1 103 ? -7.367 -0.594 14.856 1.00 90.38 103 MET A C 1
ATOM 775 O O . MET A 1 103 ? -6.697 -1.514 15.334 1.00 90.38 103 MET A O 1
ATOM 779 N N . PRO A 1 104 ? -7.727 0.473 15.599 1.00 85.31 104 PRO A N 1
ATOM 780 C CA . PRO A 1 104 ? -7.338 0.628 17.000 1.00 85.31 104 PRO A CA 1
ATOM 781 C C . PRO A 1 104 ? -7.873 -0.504 17.888 1.00 85.31 104 PRO A C 1
ATOM 783 O O . PRO A 1 104 ? -7.289 -0.781 18.923 1.00 85.31 104 PRO A O 1
ATOM 786 N N . PHE A 1 105 ? -8.922 -1.214 17.463 1.00 85.06 105 PHE A N 1
ATOM 787 C CA . PHE A 1 105 ? -9.454 -2.401 18.138 1.00 85.06 105 PHE A CA 1
ATOM 788 C C . PHE A 1 105 ? -8.493 -3.611 18.161 1.00 85.06 105 PHE A C 1
ATOM 790 O O . PHE A 1 105 ? -8.712 -4.536 18.934 1.00 85.06 105 PHE A O 1
ATOM 797 N N . LEU A 1 106 ? -7.416 -3.629 17.360 1.00 82.06 106 LEU A N 1
ATOM 798 C CA . LEU A 1 106 ? -6.417 -4.716 17.375 1.00 82.06 106 LEU A CA 1
ATOM 799 C C . LEU A 1 106 ? -5.460 -4.662 18.581 1.00 82.06 106 LEU A C 1
ATOM 801 O O . LEU A 1 106 ? -4.686 -5.600 18.794 1.00 82.06 106 LEU A O 1
ATOM 805 N N . ALA A 1 107 ? -5.458 -3.558 19.332 1.00 74.25 107 ALA A N 1
ATOM 806 C CA . ALA A 1 107 ? -4.511 -3.293 20.406 1.00 74.25 107 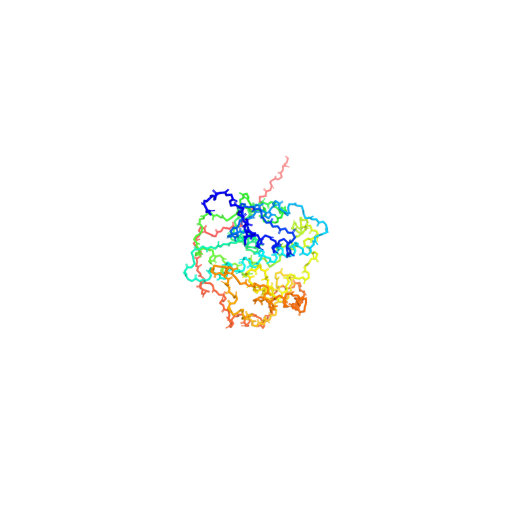ALA A CA 1
ATOM 807 C C . ALA A 1 107 ? -5.127 -2.412 21.494 1.00 74.25 107 ALA A C 1
ATOM 809 O O . ALA A 1 107 ? -5.817 -1.439 21.212 1.00 74.25 107 ALA A O 1
ATOM 810 N N . SER A 1 108 ? -4.778 -2.656 22.756 1.00 65.31 108 SER A N 1
ATOM 811 C CA . SER A 1 108 ? -5.083 -1.695 23.819 1.00 65.31 108 SER A CA 1
ATOM 812 C C . SER A 1 108 ? -4.098 -0.527 23.722 1.00 65.31 108 SER A C 1
ATOM 814 O O . SER A 1 108 ? -3.065 -0.524 24.392 1.00 65.31 108 SER A O 1
ATOM 816 N N . VAL A 1 109 ? -4.389 0.457 22.863 1.00 62.16 109 VAL A N 1
ATOM 817 C CA . VAL A 1 109 ? -3.565 1.663 22.653 1.00 62.16 109 VAL A CA 1
ATOM 818 C C . VAL A 1 109 ? -3.670 2.598 23.869 1.00 62.16 109 VAL A C 1
ATOM 820 O O . VAL A 1 109 ? -4.310 3.647 23.835 1.00 62.16 109 VAL A O 1
ATOM 823 N N . SER A 1 110 ? -3.041 2.209 24.976 1.00 55.44 110 SER A N 1
ATOM 824 C CA . SER A 1 110 ? -3.045 2.963 26.228 1.00 55.44 110 SER A CA 1
ATOM 825 C C . SER A 1 110 ? -2.120 4.180 26.149 1.00 55.44 110 SER A C 1
ATOM 827 O O . SER A 1 110 ? -0.899 4.031 26.149 1.00 55.44 110 SER A O 1
ATOM 829 N N . HIS A 1 111 ? -2.709 5.378 26.126 1.00 60.44 111 HIS A N 1
ATOM 830 C CA . HIS A 1 111 ? -2.108 6.655 26.551 1.00 60.44 111 HIS A CA 1
ATOM 831 C C . HIS A 1 111 ? -0.733 7.059 25.970 1.00 60.44 111 HIS A C 1
ATOM 833 O O . HIS A 1 111 ? -0.073 7.929 26.534 1.00 60.44 111 HIS A O 1
ATOM 839 N N . GLN A 1 112 ? -0.292 6.499 24.837 1.00 75.50 112 GLN A N 1
ATOM 840 C CA . GLN A 1 112 ? 0.975 6.915 24.223 1.00 75.50 112 GLN A CA 1
ATOM 841 C C . GLN A 1 112 ? 0.812 8.172 23.356 1.00 75.50 112 GLN A C 1
ATOM 843 O O . GLN A 1 112 ? -0.074 8.188 22.482 1.00 75.50 112 GLN A O 1
ATOM 848 N N . PRO A 1 113 ? 1.673 9.195 23.543 1.00 83.06 113 PRO A N 1
ATOM 849 C CA . PRO A 1 113 ? 1.635 10.416 22.751 1.00 83.06 113 PRO A CA 1
ATOM 850 C C . PRO A 1 113 ? 1.915 10.119 21.277 1.00 83.06 113 PRO A C 1
ATOM 852 O O . PRO A 1 113 ? 2.559 9.129 20.920 1.00 83.06 113 PRO A O 1
ATOM 855 N N . TYR A 1 114 ? 1.431 10.993 20.402 1.00 87.06 114 TYR A N 1
ATOM 856 C CA . TYR A 1 114 ? 1.863 10.985 19.013 1.00 87.06 114 TYR A CA 1
ATOM 857 C C . TYR A 1 114 ? 3.277 11.568 18.939 1.00 87.06 114 TYR A C 1
ATOM 859 O O . TYR A 1 114 ? 3.540 12.643 19.472 1.00 87.06 114 TYR A O 1
ATOM 867 N N . VAL A 1 115 ? 4.186 10.850 18.281 1.00 86.12 115 VAL A N 1
ATOM 868 C CA . VAL A 1 115 ? 5.581 11.258 18.064 1.00 86.12 115 VAL A CA 1
ATOM 869 C C . VAL A 1 115 ? 5.924 11.108 16.587 1.00 86.12 115 VAL A C 1
ATOM 871 O O . VAL A 1 115 ? 5.400 10.212 15.926 1.00 86.12 115 VAL A O 1
ATOM 874 N N . TYR A 1 116 ? 6.787 11.977 16.060 1.00 82.75 116 TYR A N 1
ATOM 875 C CA . TYR A 1 116 ? 7.248 11.897 14.675 1.00 82.75 116 TYR A CA 1
ATOM 876 C C . TYR A 1 116 ? 8.664 11.291 14.596 1.00 82.75 116 TYR A C 1
ATOM 878 O O . TYR A 1 116 ? 9.495 11.613 15.445 1.00 82.75 116 TYR A O 1
ATOM 886 N N . PRO A 1 117 ? 8.979 10.438 13.600 1.00 84.62 117 PRO A N 1
ATOM 887 C CA . PRO A 1 117 ? 8.063 9.767 12.671 1.00 84.62 117 PRO A CA 1
ATOM 888 C C . PRO A 1 117 ? 7.038 8.858 13.373 1.00 84.62 117 PRO A C 1
ATOM 890 O O . PRO A 1 117 ? 7.379 8.180 14.338 1.00 84.62 117 PRO A O 1
ATOM 893 N N . LEU A 1 118 ? 5.801 8.793 12.857 1.00 84.75 118 LEU A N 1
ATOM 894 C CA . LEU A 1 118 ? 4.642 8.137 13.509 1.00 84.75 118 LEU A CA 1
ATOM 895 C C . LEU A 1 118 ? 4.873 6.687 13.960 1.00 84.75 118 LEU A C 1
ATOM 897 O O . LEU A 1 118 ? 4.289 6.229 14.939 1.00 84.75 118 LEU A O 1
ATOM 901 N N . VAL A 1 119 ? 5.732 5.956 13.252 1.00 82.69 119 VAL A N 1
ATOM 902 C CA . VAL A 1 119 ? 6.130 4.585 13.599 1.00 82.69 119 VAL A CA 1
ATOM 903 C C . VAL A 1 119 ? 6.795 4.485 14.982 1.00 82.69 119 VAL A C 1
ATOM 905 O O . VAL A 1 119 ? 6.607 3.482 15.666 1.00 82.69 119 VAL A O 1
ATOM 908 N N . ASN A 1 120 ? 7.469 5.545 15.452 1.00 83.00 120 ASN A N 1
ATOM 909 C CA . ASN A 1 120 ? 8.105 5.583 16.772 1.00 83.00 120 ASN A CA 1
ATOM 910 C C . ASN A 1 120 ? 7.109 5.476 17.936 1.00 83.00 120 ASN A C 1
ATOM 912 O O . ASN A 1 120 ? 7.511 5.085 19.030 1.00 83.00 120 ASN A O 1
ATOM 916 N N . ARG A 1 121 ? 5.815 5.749 17.703 1.00 81.88 121 ARG A N 1
ATOM 917 C CA . ARG A 1 121 ? 4.748 5.557 18.696 1.00 81.88 121 ARG A CA 1
ATOM 918 C C . ARG A 1 121 ? 4.636 4.110 19.185 1.00 81.88 121 ARG A C 1
ATOM 920 O O . ARG A 1 121 ? 4.128 3.874 20.269 1.00 81.88 121 ARG A O 1
ATOM 927 N N . TRP A 1 122 ? 5.105 3.141 18.402 1.00 76.50 122 TRP A N 1
ATOM 928 C CA . TRP A 1 122 ? 4.965 1.715 18.712 1.00 76.50 122 TRP A CA 1
ATOM 929 C C . TRP A 1 122 ? 6.272 1.068 19.196 1.00 76.50 122 TRP A C 1
ATOM 931 O O . TRP A 1 122 ? 6.271 -0.099 19.580 1.00 76.50 122 TRP A O 1
ATOM 941 N N . SER A 1 123 ? 7.379 1.821 19.212 1.00 70.06 123 SER A N 1
ATOM 942 C CA . SER A 1 123 ? 8.728 1.301 19.486 1.00 70.06 123 SER A CA 1
ATOM 943 C C . SER A 1 123 ? 8.968 0.877 20.937 1.00 70.06 123 SER A C 1
ATOM 945 O O . SER A 1 123 ? 9.847 0.054 21.178 1.00 70.06 123 SER A O 1
ATOM 947 N N . ILE A 1 124 ? 8.235 1.447 21.903 1.00 64.56 124 ILE A N 1
ATOM 948 C CA . ILE A 1 124 ? 8.446 1.187 23.341 1.00 64.56 124 ILE A CA 1
ATOM 949 C C . ILE A 1 124 ? 7.480 0.110 23.847 1.00 64.56 124 ILE A C 1
ATOM 951 O O . ILE A 1 124 ? 7.907 -0.871 24.450 1.00 64.56 124 ILE A O 1
ATOM 955 N N . TYR A 1 125 ? 6.185 0.253 23.548 1.00 66.25 125 TYR A N 1
ATOM 956 C CA . TYR A 1 125 ? 5.193 -0.802 23.763 1.00 66.25 125 TYR A CA 1
ATOM 957 C C . TYR A 1 125 ? 4.259 -0.853 22.547 1.00 66.25 125 TYR A C 1
ATOM 959 O O . TYR A 1 125 ? 3.517 0.105 22.330 1.00 66.25 125 TYR A O 1
ATOM 967 N N . PRO A 1 126 ? 4.234 -1.947 21.764 1.00 61.53 126 PRO A N 1
ATOM 968 C CA . PRO A 1 126 ? 3.472 -2.002 20.514 1.00 61.53 126 PRO A CA 1
ATOM 969 C C . PRO A 1 126 ? 1.943 -2.067 20.697 1.00 61.53 126 PRO A C 1
ATOM 971 O O . PRO A 1 126 ? 1.224 -2.176 19.710 1.00 61.53 126 PRO A O 1
ATOM 974 N N . GLY A 1 127 ? 1.421 -2.055 21.933 1.00 60.81 127 GLY A N 1
ATOM 975 C CA . GLY A 1 127 ? -0.016 -2.117 22.266 1.00 60.81 127 GLY A CA 1
ATOM 976 C C . GLY A 1 127 ? -0.699 -3.466 21.987 1.00 60.81 127 GLY A C 1
ATOM 977 O O . GLY A 1 127 ? -1.692 -3.811 22.628 1.00 60.81 127 GLY A O 1
ATOM 978 N N . ILE A 1 128 ? -0.153 -4.246 21.055 1.00 64.06 128 ILE A N 1
ATOM 979 C CA . ILE A 1 128 ? -0.568 -5.607 20.731 1.00 64.06 128 ILE A CA 1
ATOM 980 C C . ILE A 1 128 ? -0.077 -6.550 21.840 1.00 64.06 128 ILE A C 1
ATOM 982 O O . ILE A 1 128 ? 1.127 -6.744 22.022 1.00 64.06 128 ILE A O 1
ATOM 986 N N . GLY A 1 129 ? -1.009 -7.157 22.577 1.00 59.72 129 GLY A N 1
ATOM 987 C CA . GLY A 1 129 ? -0.692 -8.204 23.549 1.00 59.72 129 GLY A CA 1
ATOM 988 C C . GLY A 1 129 ? -0.105 -9.443 22.864 1.00 59.72 129 GLY A C 1
ATOM 989 O O . GLY A 1 129 ? -0.595 -9.868 21.822 1.00 59.72 129 GLY A O 1
ATOM 990 N N . ARG A 1 130 ? 0.922 -10.063 23.462 1.00 55.84 130 ARG A N 1
ATOM 991 C CA . ARG A 1 130 ? 1.680 -11.206 22.895 1.00 55.84 130 ARG A CA 1
ATOM 992 C C . ARG A 1 130 ? 0.886 -12.525 22.727 1.00 55.84 130 ARG A C 1
ATOM 994 O O . ARG A 1 130 ? 1.501 -13.570 22.547 1.00 55.84 130 ARG A O 1
ATOM 1001 N N . SER A 1 131 ? -0.442 -12.526 22.865 1.00 55.06 131 SER A N 1
ATOM 1002 C CA . SER A 1 131 ? -1.203 -13.730 23.249 1.00 55.06 131 SER A CA 1
ATOM 1003 C C . SER A 1 131 ? -2.536 -13.938 22.513 1.00 55.06 131 SER A C 1
ATOM 1005 O O . SER A 1 131 ? -3.388 -14.682 22.988 1.00 55.06 131 SER A O 1
ATOM 1007 N N . TYR A 1 132 ? -2.730 -13.336 21.337 1.00 60.88 132 TYR A N 1
ATOM 1008 C CA . TYR A 1 132 ? -3.904 -13.630 20.510 1.00 60.88 132 TYR A CA 1
ATOM 1009 C C . TYR A 1 132 ? -3.547 -14.573 19.358 1.00 60.88 132 TYR A C 1
ATOM 1011 O O . TYR A 1 132 ? -2.657 -14.304 18.552 1.00 60.88 132 TYR A O 1
ATOM 1019 N N . THR A 1 133 ? -4.256 -15.700 19.270 1.00 77.38 133 THR A N 1
ATOM 1020 C CA . THR A 1 133 ? -4.202 -16.609 18.119 1.00 77.38 133 THR A CA 1
ATOM 1021 C C . THR A 1 133 ? -4.687 -15.886 16.860 1.00 77.38 133 THR A C 1
ATOM 1023 O O . THR A 1 133 ? -5.549 -15.012 16.936 1.00 77.38 133 THR A O 1
ATOM 1026 N N . VAL A 1 134 ? -4.210 -16.294 15.676 1.00 81.81 134 VAL A N 1
ATOM 1027 C CA . VAL A 1 134 ? -4.628 -15.711 14.379 1.00 81.81 134 VAL A CA 1
ATOM 1028 C C . VAL A 1 134 ? -6.157 -15.650 14.228 1.00 81.81 134 VAL A C 1
ATOM 1030 O O . VAL A 1 134 ? -6.687 -14.674 13.701 1.00 81.81 134 VAL A O 1
ATOM 1033 N N . SER A 1 135 ? -6.877 -16.649 14.746 1.00 84.12 135 SER A N 1
ATOM 1034 C CA . SER A 1 135 ? -8.345 -16.694 14.774 1.00 84.12 135 SER A CA 1
ATOM 1035 C C . SER A 1 135 ? -8.988 -15.507 15.502 1.00 84.12 135 SER A C 1
ATOM 1037 O O . SER A 1 135 ? -10.018 -15.017 15.053 1.00 84.12 135 SER A O 1
ATOM 1039 N N . ILE A 1 136 ? -8.374 -15.010 16.581 1.00 83.31 136 ILE A N 1
ATOM 1040 C CA . ILE A 1 136 ? -8.887 -13.878 17.366 1.00 83.31 136 ILE A CA 1
ATOM 1041 C C . ILE A 1 136 ? -8.730 -12.578 16.571 1.00 83.31 136 ILE A C 1
ATOM 1043 O O . ILE A 1 136 ? -9.681 -11.810 16.472 1.00 83.31 136 ILE A O 1
ATOM 1047 N N . TYR A 1 137 ? -7.586 -12.359 15.911 1.00 85.62 137 TYR A N 1
ATOM 1048 C CA . TYR A 1 137 ? -7.426 -11.209 15.010 1.00 85.62 137 TYR A CA 1
ATOM 1049 C C . TYR A 1 137 ? -8.421 -11.241 13.845 1.00 85.62 137 TYR A C 1
ATOM 1051 O O . TYR A 1 137 ? -8.998 -10.210 13.515 1.00 85.62 137 TYR A O 1
ATOM 1059 N N . ARG A 1 138 ? -8.672 -12.417 13.250 1.00 87.69 138 ARG A N 1
ATOM 1060 C CA . ARG A 1 138 ? -9.693 -12.571 12.199 1.00 87.69 138 ARG A CA 1
ATOM 1061 C C . ARG A 1 138 ? -11.092 -12.215 12.703 1.00 87.69 138 ARG A C 1
ATOM 1063 O O . ARG A 1 138 ? -11.804 -11.507 11.999 1.00 87.69 138 ARG A O 1
ATOM 1070 N N . LEU A 1 139 ? -11.451 -12.655 13.911 1.00 87.19 139 LEU A N 1
ATOM 1071 C CA . LEU A 1 139 ? -12.738 -12.343 14.533 1.00 87.19 139 LEU A CA 1
ATOM 1072 C C . LEU A 1 139 ? -12.883 -10.840 14.817 1.00 87.19 139 LEU A C 1
ATOM 1074 O O . LEU A 1 139 ? -13.877 -10.249 14.412 1.00 87.19 139 LEU A O 1
ATOM 1078 N N . MET A 1 140 ? -11.871 -10.207 15.424 1.00 86.94 140 MET A N 1
ATOM 1079 C CA . MET A 1 140 ? -11.877 -8.762 15.688 1.00 86.94 140 MET A CA 1
ATOM 1080 C C . MET A 1 140 ? -11.999 -7.940 14.398 1.00 86.94 140 MET A C 1
ATOM 1082 O O . MET A 1 140 ? -12.735 -6.958 14.366 1.00 86.94 140 MET A O 1
ATOM 1086 N N . ILE A 1 141 ? -11.313 -8.337 13.319 1.00 88.88 141 ILE A N 1
ATOM 1087 C CA . ILE A 1 141 ? -11.439 -7.663 12.019 1.00 88.88 141 ILE A CA 1
ATOM 1088 C C . ILE A 1 141 ? -12.846 -7.863 11.444 1.00 88.88 141 ILE A C 1
ATOM 1090 O O . ILE A 1 141 ? -13.461 -6.882 11.043 1.00 88.88 141 ILE A O 1
ATOM 1094 N N . GLU A 1 142 ? -13.394 -9.082 11.436 1.00 88.25 142 GLU A N 1
ATOM 1095 C CA . GLU A 1 142 ? -14.749 -9.326 10.913 1.00 88.25 142 GLU A CA 1
ATOM 1096 C C . GLU A 1 142 ? -15.833 -8.568 11.699 1.00 88.25 142 GLU A C 1
ATOM 1098 O O . GLU A 1 142 ? -16.766 -8.040 11.099 1.00 88.25 142 GLU A O 1
ATOM 1103 N N . GLN A 1 143 ? -15.686 -8.449 13.022 1.00 85.19 143 GLN A N 1
ATOM 1104 C CA . GLN A 1 143 ? -16.637 -7.740 13.883 1.00 85.19 143 GLN A CA 1
ATOM 1105 C C . GLN A 1 143 ? -1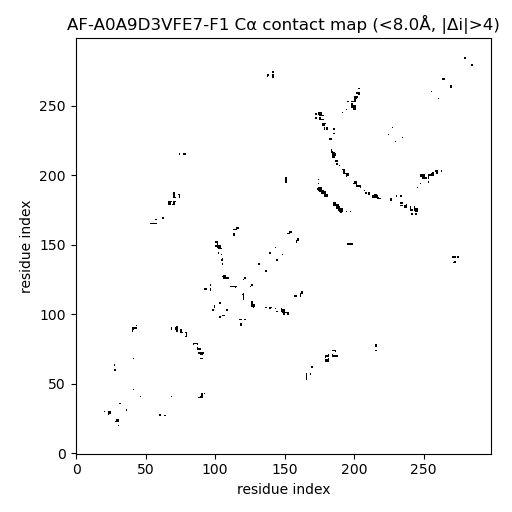6.511 -6.208 13.814 1.00 85.19 143 GLN A C 1
ATOM 1107 O O . GLN A 1 143 ? -17.517 -5.516 13.953 1.00 85.19 143 GLN A O 1
ATOM 1112 N N . HIS A 1 144 ? -15.308 -5.658 13.598 1.00 84.69 144 HIS A N 1
ATOM 1113 C CA . HIS A 1 144 ? -15.058 -4.214 13.732 1.00 84.69 144 HIS A CA 1
ATOM 1114 C C . HIS A 1 144 ? -14.607 -3.486 12.454 1.00 84.69 144 HIS A C 1
ATOM 1116 O O . HIS A 1 144 ? -14.536 -2.259 12.470 1.00 84.69 144 HIS A O 1
ATOM 1122 N N . ALA A 1 145 ? -14.337 -4.165 11.332 1.00 72.81 145 ALA A N 1
ATOM 1123 C CA . ALA A 1 145 ? -13.867 -3.506 10.100 1.00 72.81 145 ALA A CA 1
ATOM 1124 C C . ALA A 1 145 ? -14.877 -2.528 9.459 1.00 72.81 145 ALA A C 1
ATOM 1126 O O . ALA A 1 145 ? -14.485 -1.730 8.609 1.00 72.81 145 ALA A O 1
ATOM 1127 N N . GLY A 1 146 ? -16.154 -2.573 9.856 1.00 77.06 146 GLY A N 1
ATOM 1128 C CA . GLY A 1 146 ? -17.160 -1.575 9.484 1.00 77.06 146 GLY A CA 1
ATOM 1129 C C . GLY A 1 146 ? -16.968 -0.257 10.239 1.00 77.06 146 GLY A C 1
ATOM 1130 O O . GLY A 1 146 ? -16.405 0.696 9.705 1.00 77.06 146 GLY A O 1
ATOM 1131 N N . GLU A 1 147 ? -17.445 -0.205 11.484 1.00 78.25 147 GLU A N 1
ATOM 1132 C CA . GLU A 1 147 ? -17.493 1.023 12.297 1.00 78.25 147 GLU A CA 1
ATOM 1133 C C . GLU A 1 147 ? -16.179 1.332 13.032 1.00 78.25 147 GLU A C 1
ATOM 1135 O O . GLU A 1 147 ? -15.826 2.494 13.223 1.00 78.25 147 GLU A O 1
ATOM 1140 N N . GLY A 1 148 ? -15.417 0.304 13.417 1.00 86.56 148 GLY A N 1
ATOM 1141 C CA . GLY A 1 148 ? -14.145 0.455 14.127 1.00 86.56 148 GLY A CA 1
ATOM 1142 C C . GLY A 1 148 ? -12.963 0.835 13.229 1.00 86.56 148 GLY A C 1
ATOM 1143 O O . GLY A 1 148 ? -11.881 1.127 13.744 1.00 86.56 148 GLY A O 1
ATOM 1144 N N . PHE A 1 149 ? -13.129 0.825 11.900 1.00 89.75 149 PHE A N 1
ATOM 1145 C CA . PHE A 1 149 ? -12.065 1.171 10.958 1.00 89.75 149 PHE A CA 1
ATOM 1146 C C . PHE A 1 149 ? -11.977 2.686 10.730 1.00 89.75 149 PHE A C 1
ATOM 1148 O O . PHE A 1 149 ? -12.829 3.315 10.101 1.00 89.75 149 PHE A O 1
ATOM 1155 N N . THR A 1 150 ? -10.879 3.284 11.185 1.00 91.50 150 THR A N 1
ATOM 1156 C CA . THR A 1 150 ? -10.569 4.697 10.963 1.00 91.50 150 THR A CA 1
ATOM 1157 C C . THR A 1 150 ? -9.927 4.873 9.589 1.00 91.50 150 THR A C 1
ATOM 1159 O O . THR A 1 150 ? -8.756 4.559 9.402 1.00 91.50 150 THR A O 1
ATOM 1162 N N . TRP A 1 151 ? -10.670 5.416 8.624 1.00 90.62 151 TRP A N 1
ATOM 1163 C CA . TRP A 1 151 ? -10.181 5.605 7.251 1.00 90.62 151 TRP A CA 1
ATOM 1164 C C . TRP A 1 151 ? -9.035 6.616 7.133 1.00 90.62 151 TRP A C 1
ATOM 1166 O O . TRP A 1 151 ? -8.059 6.357 6.432 1.00 90.62 151 TRP A O 1
ATOM 1176 N N . MET A 1 152 ? -9.123 7.744 7.846 1.00 92.81 152 MET A N 1
ATOM 1177 C CA . MET A 1 152 ? -8.208 8.887 7.699 1.00 92.81 152 MET A CA 1
ATOM 1178 C C . MET A 1 152 ? -7.531 9.274 9.027 1.00 92.81 152 MET A C 1
ATOM 1180 O O . MET A 1 152 ? -7.670 10.414 9.478 1.00 92.81 152 MET A O 1
ATOM 1184 N N . PRO A 1 153 ? -6.791 8.366 9.691 1.00 91.81 153 PRO A N 1
ATOM 1185 C CA . PRO A 1 153 ? -6.261 8.629 11.029 1.00 91.81 153 PRO A CA 1
ATOM 1186 C C . PRO A 1 153 ? -5.306 9.826 11.055 1.00 91.81 153 PRO A C 1
ATOM 1188 O O . PRO A 1 153 ? -5.288 10.580 12.021 1.00 91.81 153 PRO A O 1
ATOM 1191 N N . TYR A 1 154 ? -4.568 10.056 9.967 1.00 91.25 154 TYR A N 1
ATOM 1192 C CA . TYR A 1 154 ? -3.590 11.138 9.863 1.00 91.25 154 TYR A CA 1
ATOM 1193 C C . TYR A 1 154 ? -4.206 12.539 9.721 1.00 91.25 154 TYR A C 1
ATOM 1195 O O . TYR A 1 154 ? -3.467 13.513 9.764 1.00 91.25 154 TYR A O 1
ATOM 1203 N N . ARG A 1 155 ? -5.538 12.662 9.588 1.00 89.88 155 ARG A N 1
ATOM 1204 C CA . ARG A 1 155 ? -6.246 13.958 9.600 1.00 89.88 155 ARG A CA 1
ATOM 1205 C C . ARG A 1 155 ? -6.614 14.452 11.004 1.00 89.88 155 ARG A C 1
ATOM 1207 O O . ARG A 1 155 ? -7.113 15.566 11.129 1.00 89.88 155 ARG A O 1
ATOM 1214 N N . ARG A 1 156 ? -6.388 13.656 12.057 1.00 91.38 156 ARG A N 1
ATOM 1215 C CA . ARG A 1 156 ? -6.628 14.090 13.444 1.00 91.38 156 ARG A CA 1
ATOM 1216 C C . ARG A 1 156 ? -5.721 15.279 13.793 1.00 91.38 156 ARG A C 1
ATOM 1218 O O . ARG A 1 156 ? -4.518 15.158 13.551 1.00 91.38 156 ARG A O 1
ATOM 1225 N N . PRO A 1 157 ? -6.231 16.373 14.391 1.00 93.25 157 PRO A N 1
ATOM 1226 C CA . PRO A 1 157 ? -5.425 17.545 14.742 1.00 93.25 157 PRO A CA 1
ATOM 1227 C C . PRO A 1 157 ? -4.145 17.208 15.517 1.00 93.25 157 PRO A C 1
ATOM 1229 O O . PRO A 1 157 ? -3.076 17.705 15.176 1.00 93.25 157 PRO A O 1
ATOM 1232 N N . GLU A 1 158 ? -4.224 16.293 16.487 1.00 92.19 158 GLU A N 1
ATOM 1233 C CA . GLU A 1 158 ? -3.074 15.860 17.301 1.00 92.19 158 GLU A CA 1
ATOM 1234 C C . GLU A 1 158 ? -1.960 15.174 16.486 1.00 92.19 158 GLU A C 1
ATOM 1236 O O . GLU A 1 158 ? -0.803 15.173 16.897 1.00 92.19 158 GLU A O 1
ATOM 1241 N N . ILE A 1 159 ? -2.308 14.561 15.348 1.00 92.19 159 ILE A N 1
ATOM 1242 C CA . ILE A 1 159 ? -1.359 13.914 14.433 1.00 92.19 159 ILE A CA 1
ATOM 1243 C C . ILE A 1 159 ? -0.863 14.916 13.388 1.00 92.19 159 ILE A C 1
ATOM 1245 O O . ILE A 1 159 ? 0.333 14.967 13.117 1.00 92.19 159 ILE A O 1
ATOM 1249 N N . VAL A 1 160 ? -1.749 15.748 12.833 1.00 92.88 160 VAL A N 1
ATOM 1250 C CA . VAL A 1 160 ? -1.371 16.805 11.879 1.00 92.88 160 VAL A CA 1
ATOM 1251 C C . VAL A 1 160 ? -0.348 17.758 12.503 1.00 92.88 160 VAL A C 1
ATOM 1253 O O . VAL A 1 160 ? 0.634 18.092 11.849 1.00 92.88 160 VAL A O 1
ATOM 1256 N N . ALA A 1 161 ? -0.518 18.120 13.779 1.00 93.12 161 ALA A N 1
ATOM 1257 C CA . ALA A 1 161 ? 0.367 19.031 14.506 1.00 93.12 161 ALA A CA 1
ATOM 1258 C C . ALA A 1 161 ? 1.825 18.547 14.653 1.00 93.12 161 ALA A C 1
ATOM 1260 O O . ALA A 1 161 ? 2.702 19.366 14.915 1.00 93.12 161 ALA A O 1
ATOM 1261 N N . ILE A 1 162 ? 2.095 17.243 14.496 1.00 90.94 162 ILE A N 1
ATOM 1262 C CA . ILE A 1 162 ? 3.447 16.671 14.627 1.00 90.94 162 ILE A CA 1
ATOM 1263 C C . ILE A 1 162 ? 4.070 16.237 13.294 1.00 90.94 162 ILE A C 1
ATOM 1265 O O . ILE A 1 162 ? 5.251 15.899 13.261 1.00 90.94 162 ILE A O 1
ATOM 1269 N N . ILE A 1 163 ? 3.300 16.192 12.201 1.00 88.06 163 ILE A N 1
ATOM 1270 C CA . ILE A 1 163 ? 3.826 15.823 10.883 1.00 88.06 163 ILE A CA 1
ATOM 1271 C C . ILE A 1 163 ? 4.411 17.088 10.233 1.00 88.06 163 ILE A C 1
ATOM 1273 O O . ILE A 1 163 ? 3.669 18.048 10.023 1.00 88.06 163 ILE A O 1
ATOM 1277 N N . PRO A 1 164 ? 5.706 17.111 9.866 1.00 86.56 164 PRO A N 1
ATOM 1278 C CA . PRO A 1 164 ? 6.302 18.263 9.207 1.00 86.56 164 PRO A CA 1
ATOM 1279 C C . PRO A 1 164 ? 5.673 18.486 7.828 1.00 86.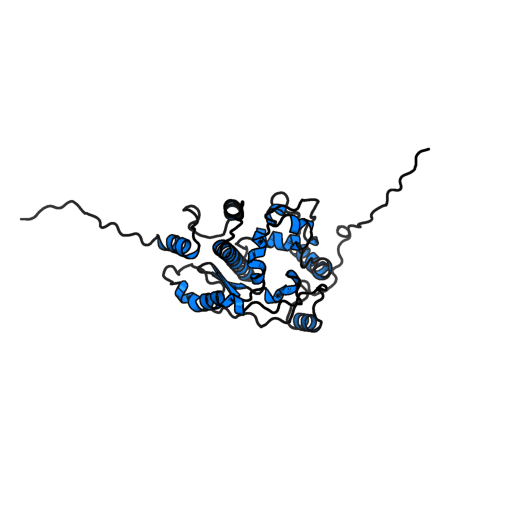56 164 PRO A C 1
ATOM 1281 O O . PRO A 1 164 ? 5.351 17.537 7.109 1.00 86.56 164 PRO A O 1
ATOM 1284 N N . SER A 1 165 ? 5.540 19.753 7.431 1.00 83.62 165 SER A N 1
ATOM 1285 C CA . SER A 1 165 ? 4.937 20.152 6.151 1.00 83.62 165 SER A CA 1
ATOM 1286 C C . SER A 1 165 ? 5.623 19.524 4.931 1.00 83.62 165 SER A C 1
ATOM 1288 O O . SER A 1 165 ? 4.954 19.247 3.936 1.00 83.62 165 SER A O 1
ATOM 1290 N N . SER A 1 166 ? 6.923 19.216 5.026 1.00 79.06 166 SER A N 1
ATOM 1291 C CA . SER A 1 166 ? 7.689 18.520 3.984 1.00 79.06 166 SER A CA 1
ATOM 1292 C C . SER A 1 166 ? 7.088 17.166 3.591 1.00 79.06 166 SER A C 1
ATOM 1294 O O . SER A 1 166 ? 7.079 16.824 2.410 1.00 79.06 166 SER A O 1
ATOM 1296 N N . ALA A 1 167 ? 6.474 16.440 4.532 1.00 80.31 167 ALA A N 1
ATOM 1297 C CA . ALA A 1 167 ? 5.818 15.160 4.258 1.00 80.31 167 ALA A CA 1
ATOM 1298 C C . ALA A 1 167 ? 4.611 15.276 3.301 1.00 80.31 167 ALA A C 1
ATOM 1300 O O . ALA A 1 167 ? 4.196 14.278 2.712 1.00 80.31 167 ALA A O 1
ATOM 1301 N N . TYR A 1 168 ? 4.054 16.481 3.122 1.00 81.94 168 TYR A N 1
ATOM 1302 C CA . TYR A 1 168 ? 2.903 16.744 2.254 1.00 81.94 168 TYR A CA 1
ATOM 1303 C C . TYR A 1 168 ? 3.280 17.292 0.867 1.00 81.94 168 TYR A C 1
ATOM 1305 O O . TYR A 1 168 ? 2.398 17.378 0.011 1.00 81.94 168 TYR A O 1
ATOM 1313 N N . ILE A 1 169 ? 4.556 17.619 0.603 1.00 80.69 169 ILE A N 1
ATOM 1314 C CA . ILE A 1 169 ? 5.012 18.237 -0.665 1.00 80.69 169 ILE A CA 1
ATOM 1315 C C . ILE A 1 169 ? 4.588 17.408 -1.887 1.00 80.69 169 ILE A C 1
ATOM 1317 O O . ILE A 1 169 ? 4.108 17.958 -2.876 1.00 80.69 169 ILE A O 1
ATOM 1321 N N . HIS A 1 170 ? 4.697 16.081 -1.800 1.00 77.31 170 HIS A N 1
ATOM 1322 C CA . HIS A 1 170 ? 4.336 15.150 -2.876 1.00 77.31 170 HIS A CA 1
ATOM 1323 C C . HIS A 1 170 ? 2.969 14.472 -2.670 1.00 77.31 170 HIS A C 1
ATOM 1325 O O . HIS A 1 170 ? 2.702 13.425 -3.256 1.00 77.31 170 HIS A O 1
ATOM 1331 N N . SER A 1 171 ? 2.084 15.049 -1.848 1.00 82.00 171 SER A N 1
ATOM 1332 C CA . SER A 1 171 ? 0.787 14.437 -1.503 1.00 82.00 171 SER A CA 1
ATOM 1333 C C . SER A 1 171 ? -0.144 14.207 -2.697 1.00 82.00 171 SER A C 1
ATOM 1335 O O . SER A 1 171 ? -0.897 13.234 -2.708 1.00 82.00 171 SER A O 1
ATOM 1337 N N . TYR A 1 172 ? -0.020 15.016 -3.753 1.00 79.50 172 TYR A N 1
ATOM 1338 C CA . TYR A 1 172 ? -0.717 14.815 -5.029 1.00 79.50 172 TYR A CA 1
ATOM 1339 C C . TYR A 1 172 ? -0.385 13.474 -5.711 1.00 79.50 172 TYR A C 1
ATOM 1341 O O . TYR A 1 172 ? -1.157 13.003 -6.540 1.00 79.50 172 TYR A O 1
ATOM 1349 N N . MET A 1 173 ? 0.735 12.836 -5.354 1.00 81.94 173 MET A N 1
ATOM 1350 C CA . MET A 1 173 ? 1.149 11.540 -5.894 1.00 81.94 173 MET A CA 1
ATOM 1351 C C . MET A 1 173 ? 0.664 10.337 -5.080 1.00 81.94 173 MET A C 1
ATOM 1353 O O . MET A 1 173 ? 0.825 9.205 -5.538 1.00 81.94 173 MET A O 1
ATOM 1357 N N . TRP A 1 174 ? 0.108 10.524 -3.880 1.00 84.94 174 TRP A N 1
ATOM 1358 C CA . TRP A 1 174 ? -0.168 9.402 -2.973 1.00 84.94 174 TRP A CA 1
ATOM 1359 C C . TRP A 1 174 ? -1.141 8.366 -3.541 1.00 84.94 174 TRP A C 1
ATOM 1361 O O . TRP A 1 174 ? -1.046 7.200 -3.189 1.00 84.94 174 TRP A O 1
ATOM 1371 N N . CYS A 1 175 ? -2.041 8.765 -4.442 1.00 88.00 175 CYS A N 1
ATOM 1372 C CA . CYS A 1 175 ? -3.039 7.869 -5.036 1.00 88.00 175 CYS A CA 1
ATOM 1373 C C . CYS A 1 175 ? -2.665 7.353 -6.434 1.00 88.00 175 CYS A C 1
ATOM 1375 O O . CYS A 1 175 ? -3.503 6.766 -7.110 1.00 88.00 175 CYS A O 1
ATOM 1377 N N . THR A 1 176 ? -1.432 7.588 -6.890 1.00 88.31 176 THR A N 1
ATOM 1378 C CA . THR A 1 176 ? -0.965 7.205 -8.231 1.00 88.31 176 THR A CA 1
ATOM 1379 C C . THR A 1 176 ? -1.169 5.707 -8.493 1.00 88.31 176 THR A C 1
ATOM 1381 O O . THR A 1 176 ? -0.602 4.874 -7.791 1.00 88.31 176 THR A O 1
ATOM 1384 N N . ASN A 1 177 ? -1.881 5.344 -9.561 1.00 90.88 177 ASN A N 1
ATOM 1385 C CA . ASN A 1 177 ? -1.896 3.973 -10.073 1.00 90.88 177 ASN A CA 1
ATOM 1386 C C . ASN A 1 177 ? -0.660 3.808 -10.981 1.00 90.88 177 ASN A C 1
ATOM 1388 O O . ASN A 1 177 ? -0.637 4.337 -12.090 1.00 90.88 177 ASN A O 1
ATOM 1392 N N . ALA A 1 178 ? 0.412 3.150 -10.525 1.00 89.88 178 ALA A N 1
ATOM 1393 C CA . ALA A 1 178 ? 1.679 3.032 -11.274 1.00 89.88 178 ALA A CA 1
ATOM 1394 C C . ALA A 1 178 ? 2.582 1.891 -10.760 1.00 89.88 178 ALA A C 1
ATOM 1396 O O . ALA A 1 178 ? 2.451 1.476 -9.611 1.00 89.88 178 ALA A O 1
ATOM 1397 N N . PRO A 1 179 ? 3.539 1.393 -11.568 1.00 88.38 179 PRO A N 1
ATOM 1398 C CA . PRO A 1 179 ? 4.566 0.478 -11.084 1.00 88.38 179 PRO A CA 1
ATOM 1399 C C . PRO A 1 179 ? 5.575 1.214 -10.191 1.00 88.38 179 PRO A C 1
ATOM 1401 O O . PRO A 1 179 ? 6.249 2.132 -10.650 1.00 88.38 179 PRO A O 1
ATOM 1404 N N . ILE A 1 180 ? 5.721 0.772 -8.944 1.00 86.75 180 ILE A N 1
ATOM 1405 C CA . ILE A 1 180 ? 6.808 1.172 -8.043 1.00 86.75 180 ILE A CA 1
ATOM 1406 C C . ILE A 1 180 ? 7.997 0.226 -8.237 1.00 86.75 180 ILE A C 1
ATOM 1408 O O . ILE A 1 180 ? 7.838 -0.993 -8.335 1.00 86.75 180 ILE A O 1
ATOM 1412 N N . ILE A 1 181 ? 9.197 0.795 -8.351 1.00 78.75 181 ILE A N 1
ATOM 1413 C CA . ILE A 1 181 ? 10.398 0.088 -8.814 1.00 78.75 181 ILE A CA 1
ATOM 1414 C C . ILE A 1 181 ? 11.482 0.173 -7.738 1.00 78.75 181 ILE A C 1
ATOM 1416 O O . ILE A 1 181 ? 11.932 1.262 -7.397 1.00 78.75 181 ILE A O 1
ATOM 1420 N N . ASN A 1 182 ? 11.964 -0.979 -7.271 1.00 79.56 182 ASN A N 1
ATOM 1421 C CA . ASN A 1 182 ? 13.196 -1.087 -6.495 1.00 79.56 182 ASN A CA 1
ATOM 1422 C C . ASN A 1 182 ? 14.190 -1.998 -7.224 1.00 79.56 182 ASN A C 1
ATOM 1424 O O . ASN A 1 182 ? 14.220 -3.206 -6.991 1.00 79.56 182 ASN A O 1
ATOM 1428 N N . PHE A 1 183 ? 14.999 -1.417 -8.115 1.00 75.88 183 PHE A N 1
ATOM 1429 C CA . PHE A 1 183 ? 16.059 -2.098 -8.871 1.00 75.88 183 PHE A CA 1
ATOM 1430 C C . PHE A 1 183 ? 15.593 -3.363 -9.632 1.00 75.88 183 PHE A C 1
ATOM 1432 O O . PHE A 1 183 ? 15.202 -3.274 -10.800 1.00 75.88 183 PHE A O 1
ATOM 1439 N N . ASN A 1 184 ? 15.637 -4.537 -8.989 1.00 73.81 184 ASN A N 1
ATOM 1440 C CA . ASN A 1 184 ? 15.189 -5.816 -9.547 1.00 73.81 184 ASN A CA 1
ATOM 1441 C C . ASN A 1 184 ? 13.717 -6.154 -9.249 1.00 73.81 184 ASN A C 1
ATOM 1443 O O . ASN A 1 184 ? 13.204 -7.108 -9.827 1.00 73.81 184 ASN A O 1
ATOM 1447 N N . VAL A 1 185 ? 13.067 -5.437 -8.332 1.00 81.19 185 VAL A N 1
ATOM 1448 C CA . VAL A 1 185 ? 11.658 -5.613 -7.959 1.00 81.19 185 VAL A CA 1
ATOM 1449 C C . VAL A 1 185 ? 10.825 -4.554 -8.671 1.00 81.19 185 VAL A C 1
ATOM 1451 O O . VAL A 1 185 ? 11.167 -3.370 -8.647 1.00 81.19 185 VAL A O 1
ATOM 1454 N N . VAL A 1 186 ? 9.716 -4.975 -9.275 1.00 84.69 186 VAL A N 1
ATOM 1455 C CA . VAL A 1 186 ? 8.662 -4.074 -9.743 1.00 84.69 186 VAL A CA 1
ATOM 1456 C C . VAL A 1 186 ? 7.339 -4.606 -9.232 1.00 84.69 186 VAL A C 1
ATOM 1458 O O . VAL A 1 186 ? 6.949 -5.717 -9.582 1.00 84.69 186 VAL A O 1
ATOM 1461 N N . GLU A 1 187 ? 6.643 -3.795 -8.448 1.00 90.44 187 GLU A N 1
ATOM 1462 C CA . GLU A 1 187 ? 5.292 -4.094 -7.985 1.00 90.44 187 GLU A CA 1
ATOM 1463 C C . GLU A 1 187 ? 4.338 -2.980 -8.394 1.00 90.44 187 GLU A C 1
ATOM 1465 O O . GLU A 1 187 ? 4.757 -1.861 -8.691 1.00 90.44 187 GLU A O 1
ATOM 1470 N N . TRP A 1 188 ? 3.048 -3.289 -8.466 1.00 91.25 188 TRP A N 1
ATOM 1471 C CA . TRP A 1 188 ? 2.053 -2.324 -8.918 1.00 91.25 188 TRP A CA 1
ATOM 1472 C C . TRP A 1 188 ? 1.334 -1.666 -7.743 1.00 91.25 188 TRP A C 1
ATOM 1474 O O . TRP A 1 188 ? 0.682 -2.331 -6.939 1.00 91.25 188 TRP A O 1
ATOM 1484 N N . TYR A 1 189 ? 1.441 -0.343 -7.670 1.00 89.75 189 TYR A N 1
ATOM 1485 C CA . TYR A 1 189 ? 0.816 0.486 -6.651 1.00 89.75 189 TYR A CA 1
ATOM 1486 C C . TYR A 1 189 ? -0.645 0.750 -7.046 1.00 89.75 189 TYR A C 1
ATOM 1488 O O . TYR A 1 189 ? -0.922 1.263 -8.134 1.00 89.75 189 TYR A O 1
ATOM 1496 N N . HIS A 1 190 ? -1.575 0.320 -6.190 1.00 89.25 190 HIS A N 1
ATOM 1497 C CA . HIS A 1 190 ? -3.016 0.209 -6.469 1.00 89.25 190 HIS A CA 1
ATOM 1498 C C . HIS A 1 190 ? -3.868 1.059 -5.505 1.00 89.25 190 HIS A C 1
ATOM 1500 O O . HIS A 1 190 ? -4.928 0.644 -5.030 1.00 89.25 190 HIS A O 1
ATOM 1506 N N . GLU A 1 191 ? -3.400 2.267 -5.187 1.00 87.69 191 GLU A N 1
ATOM 1507 C CA . GLU A 1 191 ? -4.083 3.166 -4.242 1.00 87.69 191 GLU A CA 1
ATOM 1508 C C . GLU A 1 191 ? -5.416 3.722 -4.778 1.00 87.69 191 GLU A C 1
ATOM 1510 O O . GLU A 1 191 ? -6.264 4.171 -4.007 1.00 87.69 191 GLU A O 1
ATOM 1515 N N . ASP A 1 192 ? -5.668 3.575 -6.084 1.00 88.75 192 ASP A N 1
ATOM 1516 C CA . ASP A 1 192 ? -6.975 3.767 -6.718 1.00 88.75 192 ASP A CA 1
ATOM 1517 C C . ASP A 1 192 ? -8.079 2.863 -6.135 1.00 88.75 192 ASP A C 1
ATOM 1519 O O . ASP A 1 192 ? -9.266 3.153 -6.286 1.00 88.75 192 ASP A O 1
ATOM 1523 N N . ARG A 1 193 ? -7.708 1.794 -5.417 1.00 90.25 193 ARG A N 1
ATOM 1524 C CA . ARG A 1 193 ? -8.626 0.879 -4.714 1.00 90.25 193 ARG A CA 1
ATOM 1525 C C . ARG A 1 193 ? -8.924 1.266 -3.263 1.00 90.25 193 ARG A C 1
ATOM 1527 O O . ARG A 1 193 ? -9.734 0.595 -2.625 1.00 90.25 193 ARG A O 1
ATOM 1534 N N . VAL A 1 194 ? -8.250 2.280 -2.716 1.00 89.88 194 VAL A N 1
ATOM 1535 C CA . VAL A 1 194 ? -8.345 2.664 -1.294 1.00 89.88 194 VAL A CA 1
ATOM 1536 C C . VAL A 1 194 ? -8.461 4.180 -1.084 1.00 89.88 194 VAL A C 1
ATOM 1538 O O . VAL A 1 194 ? -8.085 4.710 -0.037 1.00 89.88 194 VAL A O 1
ATOM 1541 N N . LEU A 1 195 ? -9.072 4.879 -2.042 1.00 91.81 195 LEU A N 1
ATOM 1542 C CA . LEU A 1 195 ? -9.256 6.337 -2.087 1.00 91.81 195 LEU A CA 1
ATOM 1543 C C . LEU A 1 195 ? -9.922 6.930 -0.831 1.00 91.81 195 LEU A C 1
ATOM 1545 O O . LEU A 1 195 ? -9.630 8.065 -0.446 1.00 91.81 195 LEU A O 1
ATOM 1549 N N . ARG A 1 196 ? -10.735 6.141 -0.114 1.00 90.81 196 ARG A N 1
ATOM 1550 C CA . ARG A 1 196 ? -11.318 6.516 1.193 1.00 90.81 196 ARG A CA 1
ATOM 1551 C C . ARG A 1 196 ? -10.262 6.858 2.247 1.00 90.81 196 ARG A C 1
ATOM 1553 O O . ARG A 1 196 ? -10.517 7.700 3.102 1.00 90.81 196 ARG A O 1
ATOM 1560 N N . GLN A 1 197 ? -9.065 6.264 2.180 1.00 91.25 197 GLN A N 1
ATOM 1561 C CA . GLN A 1 197 ? -7.954 6.600 3.082 1.00 91.25 197 GLN A CA 1
ATOM 1562 C C . GLN A 1 197 ? -7.431 8.031 2.880 1.00 91.25 197 GLN A C 1
ATOM 1564 O O . GLN A 1 197 ? -6.848 8.622 3.788 1.00 91.25 197 GLN A O 1
ATOM 1569 N N . PHE A 1 198 ? -7.686 8.594 1.700 1.00 90.31 198 PHE A N 1
ATOM 1570 C CA . PHE A 1 198 ? -7.324 9.947 1.289 1.00 90.31 198 PHE A CA 1
ATOM 1571 C C . PHE A 1 198 ? -8.545 10.883 1.260 1.00 90.31 198 PHE A C 1
ATOM 1573 O O . PHE A 1 198 ? -8.475 11.997 0.743 1.00 90.31 198 PHE A O 1
ATOM 1580 N N . GLY A 1 199 ? -9.668 10.453 1.846 1.00 91.38 199 GLY A N 1
ATOM 1581 C CA . GLY A 1 199 ? -10.905 11.229 1.940 1.00 91.38 199 GLY A CA 1
ATOM 1582 C C . GLY A 1 199 ? -11.617 11.453 0.618 1.00 91.38 199 GLY A C 1
ATOM 1583 O O . GLY A 1 199 ? -12.286 12.472 0.464 1.00 91.38 199 GLY A O 1
ATOM 1584 N N . CYS A 1 200 ? -11.433 10.538 -0.330 1.00 91.50 200 CYS A N 1
ATOM 1585 C CA . CYS A 1 200 ? -12.102 10.565 -1.620 1.00 91.50 200 CYS A CA 1
ATOM 1586 C C . CYS A 1 200 ? -13.141 9.443 -1.732 1.00 91.50 200 CYS A C 1
ATOM 1588 O O . CYS A 1 200 ? -13.044 8.407 -1.067 1.00 91.50 200 CYS A O 1
ATOM 1590 N N . ILE A 1 201 ? -14.134 9.657 -2.593 1.00 91.12 201 ILE A N 1
ATOM 1591 C CA . ILE A 1 201 ? -15.141 8.654 -2.949 1.00 91.12 201 ILE A CA 1
ATOM 1592 C C . ILE A 1 201 ? -14.441 7.440 -3.575 1.00 91.12 201 ILE A C 1
ATOM 1594 O O . ILE A 1 201 ? -13.592 7.585 -4.455 1.00 91.12 201 ILE A O 1
ATOM 1598 N N . GLN A 1 202 ? -14.814 6.229 -3.148 1.00 91.56 202 GLN A N 1
ATOM 1599 C CA . GLN A 1 202 ? -14.338 5.011 -3.800 1.00 91.56 202 GLN A CA 1
ATOM 1600 C C . GLN A 1 202 ? -15.205 4.683 -5.016 1.00 91.56 202 GLN A C 1
ATOM 1602 O O . GLN A 1 202 ? -16.339 4.217 -4.887 1.00 91.56 202 GLN A O 1
ATOM 1607 N N . HIS A 1 203 ? -14.638 4.898 -6.199 1.00 90.56 203 HIS A N 1
ATOM 1608 C CA . HIS A 1 203 ? -15.187 4.412 -7.462 1.00 90.56 203 HIS A CA 1
ATOM 1609 C C . HIS A 1 203 ? -14.888 2.922 -7.654 1.00 90.56 203 HIS A C 1
ATOM 1611 O O . HIS A 1 203 ? -14.029 2.359 -6.969 1.00 90.56 203 HIS A O 1
ATOM 1617 N N . ILE A 1 204 ? -15.588 2.278 -8.592 1.00 91.25 204 ILE A N 1
ATOM 1618 C CA . ILE A 1 204 ? -15.241 0.923 -9.039 1.00 91.25 204 ILE A CA 1
ATOM 1619 C C . ILE A 1 204 ? -13.875 1.015 -9.741 1.00 91.25 204 ILE A C 1
ATOM 1621 O O . ILE A 1 204 ? -13.776 1.733 -10.736 1.00 91.25 204 ILE A O 1
ATOM 1625 N N . PRO A 1 205 ? -12.822 0.358 -9.223 1.00 89.50 205 PRO A N 1
ATOM 1626 C CA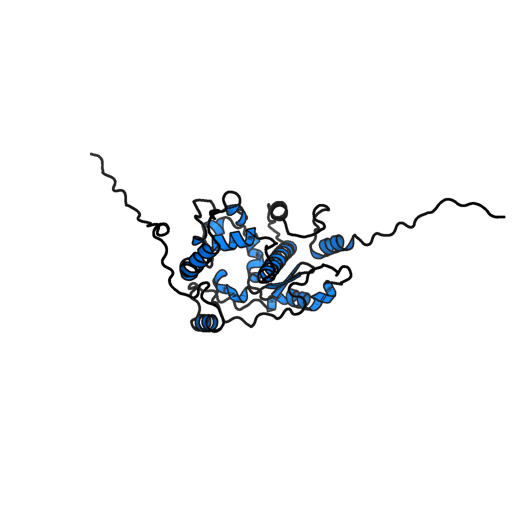 . PRO A 1 205 ? -11.486 0.456 -9.792 1.00 89.50 205 PRO A CA 1
ATOM 1627 C C . PRO A 1 205 ? -11.358 -0.402 -11.053 1.00 89.50 205 PRO A C 1
ATOM 1629 O O . PRO A 1 205 ? -12.004 -1.447 -11.176 1.00 89.50 205 PRO A O 1
ATOM 1632 N N . ASP A 1 206 ? -10.442 -0.015 -11.940 1.00 88.19 206 ASP A N 1
ATOM 1633 C CA . ASP A 1 206 ? -10.068 -0.819 -13.105 1.00 88.19 206 ASP A CA 1
ATOM 1634 C C . ASP A 1 206 ? -9.567 -2.225 -12.697 1.00 88.19 206 ASP A C 1
ATOM 1636 O O . ASP A 1 206 ? -9.144 -2.446 -11.549 1.00 88.19 206 ASP A O 1
ATOM 1640 N N . PRO A 1 207 ? -9.557 -3.208 -13.617 1.00 88.00 207 PRO A N 1
ATOM 1641 C CA . PRO A 1 207 ? -8.905 -4.495 -13.384 1.00 88.00 207 PRO A CA 1
ATOM 1642 C C . PRO A 1 207 ? -7.427 -4.334 -12.965 1.00 88.00 207 PRO A C 1
ATOM 1644 O O . PRO A 1 207 ? -6.742 -3.427 -13.445 1.00 88.00 207 PRO A O 1
ATOM 1647 N N . PRO A 1 208 ? -6.902 -5.182 -12.059 1.00 86.31 208 PRO A N 1
ATOM 1648 C CA . PRO A 1 208 ? -5.511 -5.091 -11.617 1.00 86.31 208 PRO A CA 1
ATOM 1649 C C . PRO A 1 208 ? -4.537 -5.327 -12.773 1.00 86.31 208 PRO A C 1
ATOM 1651 O O . PRO A 1 208 ? -4.815 -6.103 -13.691 1.00 86.31 208 PRO A O 1
ATOM 1654 N N . CYS A 1 209 ? -3.381 -4.659 -12.740 1.00 86.56 209 CYS A N 1
ATOM 1655 C CA . CYS A 1 209 ? -2.428 -4.776 -13.837 1.00 86.56 209 CYS A CA 1
ATOM 1656 C C . CYS A 1 209 ? -1.772 -6.161 -13.838 1.00 86.56 209 CYS A C 1
ATOM 1658 O O . CYS A 1 209 ? -1.167 -6.576 -12.849 1.00 86.56 209 CYS A O 1
ATOM 1660 N N . ASN A 1 210 ? -1.838 -6.867 -14.969 1.00 84.69 210 ASN A N 1
ATOM 1661 C CA . ASN A 1 210 ? -1.086 -8.104 -15.132 1.00 84.69 210 ASN A CA 1
ATOM 1662 C C . ASN A 1 210 ? 0.396 -7.787 -15.392 1.00 84.69 210 ASN A C 1
ATOM 1664 O O . ASN A 1 210 ? 0.802 -7.433 -16.501 1.00 84.69 210 ASN A O 1
ATOM 1668 N N . MET A 1 211 ? 1.190 -7.941 -14.336 1.00 82.19 211 MET A N 1
ATOM 1669 C CA . MET A 1 211 ? 2.640 -7.737 -14.303 1.00 82.19 211 MET A CA 1
ATOM 1670 C C . MET A 1 211 ? 3.447 -8.848 -15.008 1.00 82.19 211 MET A C 1
ATOM 1672 O O . MET A 1 211 ? 4.641 -8.676 -15.266 1.00 82.19 211 MET A O 1
ATOM 1676 N N . GLY A 1 212 ? 2.810 -9.976 -15.348 1.00 84.62 212 GLY A N 1
ATOM 1677 C CA . GLY A 1 212 ? 3.433 -11.105 -16.041 1.00 84.62 212 GLY A CA 1
ATOM 1678 C C . GLY A 1 212 ? 4.660 -11.664 -15.313 1.00 84.62 212 GLY A C 1
ATOM 1679 O O . GLY A 1 212 ? 4.711 -11.705 -14.086 1.00 84.62 212 GLY A O 1
ATOM 1680 N N . GLU A 1 213 ? 5.679 -12.062 -16.080 1.00 79.88 213 GLU A N 1
ATOM 1681 C CA . GLU A 1 213 ? 6.933 -12.650 -15.572 1.00 79.88 213 GLU A CA 1
ATOM 1682 C C . GLU A 1 213 ? 7.720 -11.776 -14.581 1.00 79.88 213 GLU A C 1
ATOM 1684 O O . GLU A 1 213 ? 8.637 -12.274 -13.930 1.00 79.88 213 GLU A O 1
ATOM 1689 N N . VAL A 1 214 ? 7.446 -10.469 -14.526 1.00 81.25 214 VAL A N 1
ATOM 1690 C CA . VAL A 1 214 ? 8.187 -9.530 -13.670 1.00 81.25 214 VAL A CA 1
ATOM 1691 C C . VAL A 1 214 ? 7.681 -9.564 -12.225 1.00 81.25 214 VAL A C 1
ATOM 1693 O O . VAL A 1 214 ? 8.455 -9.294 -11.308 1.00 81.25 214 VAL A O 1
ATOM 1696 N N . HIS A 1 215 ? 6.435 -9.985 -11.997 1.00 82.12 215 HIS A N 1
ATOM 1697 C CA . HIS A 1 215 ? 5.884 -10.103 -10.649 1.00 82.12 215 HIS A CA 1
ATOM 1698 C C . HIS A 1 215 ? 6.623 -11.155 -9.813 1.00 82.12 215 HIS A C 1
ATOM 1700 O O . HIS A 1 215 ? 6.854 -12.282 -10.260 1.00 82.12 215 HIS A O 1
ATOM 1706 N N . GLY A 1 216 ? 7.004 -10.791 -8.585 1.00 73.06 216 GLY A N 1
ATOM 1707 C CA . GLY A 1 216 ? 7.780 -11.662 -7.705 1.00 73.06 216 GLY A CA 1
ATOM 1708 C C . GLY A 1 216 ? 9.168 -12.042 -8.246 1.00 73.06 216 GLY A C 1
ATOM 1709 O O . GLY A 1 216 ? 9.766 -13.009 -7.753 1.00 73.06 216 GLY A O 1
ATOM 1710 N N . MET A 1 217 ? 9.694 -11.325 -9.251 1.00 77.25 217 MET A N 1
ATOM 1711 C CA . MET A 1 217 ? 11.015 -11.599 -9.808 1.00 77.25 217 MET A CA 1
ATOM 1712 C C . MET A 1 217 ? 12.123 -11.203 -8.819 1.00 77.25 217 MET A C 1
ATOM 1714 O O . MET A 1 217 ? 12.331 -10.035 -8.507 1.00 77.25 217 MET A O 1
ATOM 1718 N N . ASN A 1 218 ? 12.905 -12.189 -8.376 1.00 69.69 218 ASN A N 1
ATOM 1719 C CA . ASN A 1 218 ? 14.103 -11.957 -7.566 1.00 69.69 218 ASN A CA 1
ATOM 1720 C C . ASN A 1 218 ? 15.401 -12.028 -8.397 1.00 69.69 218 ASN A C 1
ATOM 1722 O O . ASN A 1 218 ? 15.415 -12.503 -9.542 1.00 69.69 218 ASN A O 1
ATOM 1726 N N . ARG A 1 219 ? 16.495 -11.573 -7.772 1.00 66.12 219 ARG A N 1
ATOM 1727 C CA . ARG A 1 219 ? 17.859 -11.492 -8.323 1.00 66.12 219 ARG A CA 1
ATOM 1728 C C . ARG A 1 219 ? 18.607 -12.839 -8.379 1.00 66.12 219 ARG A C 1
ATOM 1730 O O . ARG A 1 219 ? 19.657 -12.913 -9.018 1.00 66.12 219 ARG A O 1
ATOM 1737 N N . ARG A 1 220 ? 18.109 -13.903 -7.727 1.00 67.19 220 ARG A N 1
ATOM 1738 C CA . ARG A 1 220 ? 18.821 -15.195 -7.639 1.00 67.19 220 ARG A CA 1
ATOM 1739 C C . ARG A 1 220 ? 19.017 -15.791 -9.037 1.00 67.19 220 ARG A C 1
ATOM 1741 O O . ARG A 1 220 ? 18.072 -15.877 -9.817 1.00 67.19 220 ARG A O 1
ATOM 1748 N N . GLY A 1 221 ? 20.260 -16.163 -9.350 1.00 62.69 221 GLY A N 1
ATOM 1749 C CA . GLY A 1 221 ? 20.655 -16.712 -10.653 1.00 62.69 221 GLY A CA 1
ATOM 1750 C C . GLY A 1 221 ? 20.681 -15.714 -11.823 1.00 62.69 221 GLY A C 1
ATOM 1751 O O . GLY A 1 221 ? 20.765 -16.150 -12.964 1.00 62.69 221 GLY A O 1
ATOM 1752 N N . LYS A 1 222 ? 20.589 -14.394 -11.583 1.00 70.31 222 LYS A N 1
ATOM 1753 C CA . LYS A 1 222 ? 20.422 -13.371 -12.644 1.00 70.31 222 LYS A CA 1
ATOM 1754 C C . LYS A 1 222 ? 21.454 -12.240 -12.587 1.00 70.31 222 LYS A C 1
ATOM 1756 O O . LYS A 1 222 ? 21.118 -11.079 -12.814 1.00 70.31 222 LYS A O 1
ATOM 1761 N N . LEU A 1 223 ? 22.712 -12.563 -12.279 1.00 59.28 223 LEU A N 1
ATOM 1762 C CA . LEU A 1 223 ? 23.781 -11.559 -12.161 1.00 59.28 223 LEU A CA 1
ATOM 1763 C C . LEU A 1 223 ? 24.049 -10.788 -13.470 1.00 59.28 223 LEU A C 1
ATOM 1765 O O . LEU A 1 223 ? 24.335 -9.599 -13.404 1.00 59.28 223 LEU A O 1
ATOM 1769 N N . GLY A 1 224 ? 23.876 -11.418 -14.638 1.00 63.72 224 GLY A N 1
ATOM 1770 C CA . GLY A 1 224 ? 24.064 -10.784 -15.953 1.00 63.72 224 GLY A CA 1
ATOM 1771 C C . GLY A 1 224 ? 22.832 -10.087 -16.555 1.00 63.72 224 GLY A C 1
ATOM 1772 O O . GLY A 1 224 ? 22.855 -9.735 -17.732 1.00 63.72 224 GLY A O 1
ATOM 1773 N N . LEU A 1 225 ? 21.723 -9.925 -15.819 1.00 68.31 225 LEU A N 1
ATOM 1774 C CA . LEU A 1 225 ? 20.497 -9.344 -16.383 1.00 68.31 225 LEU A CA 1
ATOM 1775 C C . LEU A 1 225 ? 20.507 -7.806 -16.317 1.00 68.31 225 LEU A C 1
ATOM 1777 O O . LEU A 1 225 ? 20.493 -7.217 -15.237 1.00 68.31 225 LEU A O 1
ATOM 1781 N N . HIS A 1 226 ? 20.436 -7.142 -17.474 1.00 71.56 226 HIS A N 1
ATOM 1782 C CA . HIS A 1 226 ? 20.303 -5.683 -17.555 1.00 71.56 226 HIS A CA 1
ATOM 1783 C C . HIS A 1 226 ? 18.893 -5.215 -17.150 1.00 71.56 226 HIS A C 1
ATOM 1785 O O . HIS A 1 226 ? 18.005 -5.034 -17.990 1.00 71.56 226 HIS A O 1
ATOM 1791 N N . TRP A 1 227 ? 18.689 -4.982 -15.850 1.00 70.25 227 TRP A N 1
ATOM 1792 C CA . TRP A 1 227 ? 17.401 -4.587 -15.263 1.00 70.25 227 TRP A CA 1
ATOM 1793 C C . TRP A 1 227 ? 16.769 -3.349 -15.913 1.00 70.25 227 TRP A C 1
ATOM 1795 O O . TRP A 1 227 ? 15.577 -3.372 -16.201 1.00 70.25 227 TRP A O 1
ATOM 1805 N N . GLY A 1 228 ? 17.550 -2.320 -16.261 1.00 63.09 228 GLY A N 1
ATOM 1806 C CA . GLY A 1 228 ? 17.038 -1.137 -16.974 1.00 63.09 228 GLY A CA 1
ATOM 1807 C C . GLY A 1 228 ? 16.455 -1.438 -18.366 1.00 63.09 228 GLY A C 1
ATOM 1808 O O . GLY A 1 228 ? 15.568 -0.728 -18.834 1.00 63.09 228 GLY A O 1
ATOM 1809 N N . VAL A 1 229 ? 16.894 -2.522 -19.020 1.00 69.25 229 VAL A N 1
ATOM 1810 C CA . VAL A 1 229 ? 16.304 -3.005 -20.280 1.00 69.25 229 VAL A CA 1
ATOM 1811 C C . VAL A 1 229 ? 15.071 -3.868 -19.998 1.00 69.25 229 VAL A C 1
ATOM 1813 O O . VAL A 1 229 ? 14.017 -3.605 -20.575 1.00 69.25 229 VAL A O 1
ATOM 1816 N N . LYS A 1 230 ? 15.157 -4.843 -19.075 1.00 75.50 230 LYS A N 1
ATOM 1817 C CA . LYS A 1 230 ? 14.021 -5.721 -18.704 1.00 75.50 230 LYS A CA 1
ATOM 1818 C C . LYS A 1 230 ? 12.830 -4.920 -18.158 1.00 75.50 230 LYS A C 1
ATOM 1820 O O . LYS A 1 230 ? 11.688 -5.252 -18.460 1.00 75.50 230 LYS A O 1
ATOM 1825 N N . HIS A 1 231 ? 13.085 -3.843 -17.413 1.00 79.50 231 HIS A N 1
ATOM 1826 C CA . HIS A 1 231 ? 12.067 -2.980 -16.809 1.00 79.50 231 HIS A CA 1
ATOM 1827 C C . HIS A 1 231 ? 11.732 -1.726 -17.627 1.00 79.50 231 HIS A C 1
ATOM 1829 O O . HIS A 1 231 ? 10.907 -0.934 -17.179 1.00 79.50 231 HIS A O 1
ATOM 1835 N N . ARG A 1 232 ? 12.284 -1.545 -18.840 1.00 76.94 232 ARG A N 1
ATOM 1836 C CA . ARG A 1 232 ? 12.094 -0.333 -19.668 1.00 76.94 232 ARG A CA 1
ATOM 1837 C C . ARG A 1 232 ? 10.626 0.092 -19.808 1.00 76.94 232 ARG A C 1
ATOM 1839 O O . ARG A 1 232 ? 10.322 1.275 -19.697 1.00 76.94 232 ARG A O 1
ATOM 1846 N N . ARG A 1 233 ? 9.711 -0.868 -20.005 1.00 85.12 233 ARG A N 1
ATOM 1847 C CA . ARG A 1 233 ? 8.258 -0.614 -20.064 1.00 85.12 233 ARG A CA 1
ATOM 1848 C C . ARG A 1 233 ? 7.721 -0.022 -18.756 1.00 85.12 233 ARG A C 1
ATOM 1850 O O . ARG A 1 233 ? 6.950 0.926 -18.801 1.00 85.12 233 ARG A O 1
ATOM 1857 N N . PHE A 1 234 ? 8.116 -0.565 -17.607 1.00 80.88 234 PHE A N 1
ATOM 1858 C CA . PHE A 1 234 ? 7.655 -0.086 -16.302 1.00 80.88 234 PHE A CA 1
ATOM 1859 C C . PHE A 1 234 ? 8.277 1.264 -15.939 1.00 80.88 234 PHE A C 1
ATOM 1861 O O . PHE A 1 234 ? 7.570 2.122 -15.430 1.00 80.88 234 PHE A O 1
ATOM 1868 N N . VAL A 1 235 ? 9.546 1.495 -16.295 1.00 77.75 235 VAL A N 1
ATOM 1869 C CA . VAL A 1 235 ? 10.197 2.811 -16.167 1.00 77.75 235 VAL A CA 1
ATOM 1870 C C . VAL A 1 235 ? 9.458 3.870 -16.994 1.00 77.75 235 VAL A C 1
ATOM 1872 O O . VAL A 1 235 ? 9.211 4.959 -16.493 1.00 77.75 235 VAL A O 1
ATOM 1875 N N . ALA A 1 236 ? 9.030 3.552 -18.221 1.00 76.94 236 ALA A N 1
ATOM 1876 C CA . ALA A 1 236 ? 8.226 4.473 -19.026 1.00 76.94 236 ALA A CA 1
ATOM 1877 C C . ALA A 1 236 ? 6.882 4.822 -18.351 1.00 76.94 236 ALA A C 1
ATOM 1879 O O . ALA A 1 236 ? 6.540 5.996 -18.256 1.00 76.94 236 ALA A O 1
ATOM 1880 N N . VAL A 1 237 ? 6.162 3.827 -17.812 1.00 82.88 237 VAL A N 1
ATOM 1881 C CA . VAL A 1 237 ? 4.893 4.048 -17.085 1.00 82.88 237 VAL A CA 1
ATOM 1882 C C . VAL A 1 237 ? 5.106 4.799 -15.760 1.00 82.88 237 VAL A C 1
ATOM 1884 O O . VAL A 1 237 ? 4.257 5.595 -15.371 1.00 82.88 237 VAL A O 1
ATOM 1887 N N . TRP A 1 238 ? 6.235 4.596 -15.073 1.00 82.81 238 TRP A N 1
ATOM 1888 C CA . TRP A 1 238 ? 6.606 5.376 -13.887 1.00 82.81 238 TRP A CA 1
ATOM 1889 C C . TRP A 1 238 ? 6.970 6.825 -14.232 1.00 82.81 238 TRP A C 1
ATOM 1891 O O . TRP A 1 238 ? 6.644 7.741 -13.482 1.00 82.81 238 TRP A O 1
ATOM 1901 N N . ASN A 1 239 ? 7.611 7.076 -15.371 1.00 79.38 239 ASN A N 1
ATOM 1902 C CA . ASN A 1 239 ? 7.894 8.441 -15.814 1.00 79.38 239 ASN A CA 1
ATOM 1903 C C . ASN A 1 239 ? 6.597 9.181 -16.191 1.00 79.38 239 ASN A C 1
ATOM 1905 O O . ASN A 1 239 ? 6.439 10.344 -15.833 1.00 79.38 239 ASN A O 1
ATOM 1909 N N . ASP A 1 240 ? 5.632 8.478 -16.790 1.00 80.00 240 ASP A N 1
ATOM 1910 C CA . ASP A 1 240 ? 4.286 8.977 -17.116 1.00 80.00 240 ASP A CA 1
ATOM 1911 C C . ASP A 1 240 ? 3.281 8.904 -15.939 1.00 80.00 240 ASP A C 1
ATOM 1913 O O . ASP A 1 240 ? 2.084 9.131 -16.096 1.00 80.00 240 ASP A O 1
ATOM 1917 N N . ARG A 1 241 ? 3.743 8.603 -14.717 1.00 84.88 241 ARG A N 1
ATOM 1918 C CA . ARG A 1 241 ? 2.878 8.350 -13.545 1.00 84.88 241 ARG A CA 1
ATOM 1919 C C . ARG A 1 241 ? 1.848 9.450 -13.251 1.00 84.88 241 ARG A C 1
ATOM 1921 O O . ARG A 1 241 ? 0.776 9.152 -12.735 1.00 84.88 241 ARG A O 1
ATOM 1928 N N . MET A 1 242 ? 2.140 10.702 -13.609 1.00 85.00 242 MET A N 1
ATOM 1929 C CA . MET A 1 242 ? 1.234 11.843 -13.409 1.00 85.00 242 MET A CA 1
ATOM 1930 C C . MET A 1 242 ? -0.063 11.721 -14.216 1.00 85.00 242 MET A C 1
ATOM 1932 O O . MET A 1 242 ? -1.119 12.109 -13.725 1.00 85.00 242 MET A O 1
ATOM 1936 N N . ALA A 1 243 ? -0.017 11.108 -15.404 1.00 88.56 243 ALA A N 1
ATOM 1937 C CA . ALA A 1 243 ? -1.202 10.815 -16.211 1.00 88.56 243 ALA A CA 1
ATOM 1938 C C . ALA A 1 243 ? -2.064 9.676 -15.626 1.00 88.56 243 ALA A C 1
ATOM 1940 O O . ALA A 1 243 ? -3.121 9.351 -16.163 1.00 88.56 243 ALA A O 1
ATOM 1941 N N . ARG A 1 244 ? -1.610 9.047 -14.531 1.00 88.75 244 ARG A N 1
ATOM 1942 C CA . ARG A 1 244 ? -2.213 7.862 -13.899 1.00 88.75 244 ARG A CA 1
ATOM 1943 C C . ARG A 1 244 ? -2.656 8.118 -12.454 1.00 88.75 244 ARG A C 1
ATOM 1945 O O . ARG A 1 244 ? -2.880 7.179 -11.688 1.00 88.75 244 ARG A O 1
ATOM 1952 N N . ILE A 1 245 ? -2.784 9.389 -12.078 1.00 89.12 245 ILE A N 1
ATOM 1953 C CA . ILE A 1 245 ? -3.463 9.801 -10.848 1.00 89.12 245 ILE A CA 1
ATOM 1954 C C . ILE A 1 245 ? -4.980 9.631 -11.079 1.00 89.12 245 ILE A C 1
ATOM 1956 O O . ILE A 1 245 ? -5.504 10.174 -12.054 1.00 89.12 245 ILE A O 1
ATOM 1960 N N . PRO A 1 246 ? -5.695 8.860 -10.240 1.00 88.94 246 PRO A N 1
ATOM 1961 C CA . PRO A 1 246 ? -7.130 8.639 -10.387 1.00 88.94 246 PRO A CA 1
ATOM 1962 C C . PRO A 1 246 ? -7.926 9.910 -10.072 1.00 88.94 246 PRO A C 1
ATOM 1964 O O . PRO A 1 246 ? -7.412 10.886 -9.524 1.00 88.94 246 PRO A O 1
ATOM 1967 N N . ARG A 1 247 ? -9.226 9.894 -10.379 1.00 87.38 247 ARG A N 1
ATOM 1968 C CA . ARG A 1 247 ? -10.123 11.004 -10.050 1.00 87.38 247 ARG A CA 1
ATOM 1969 C C . ARG A 1 247 ? -10.291 11.139 -8.527 1.00 87.38 247 ARG A C 1
ATOM 1971 O O . ARG A 1 247 ? -10.920 10.301 -7.886 1.00 87.38 247 ARG A O 1
ATOM 1978 N N . MET A 1 248 ? -9.755 12.224 -7.971 1.00 87.44 248 MET A N 1
ATOM 1979 C CA . MET A 1 248 ? -9.756 12.528 -6.534 1.00 87.44 248 MET A CA 1
ATOM 1980 C C . MET A 1 248 ? -11.006 13.315 -6.108 1.00 87.44 248 MET A C 1
ATOM 1982 O O . MET A 1 248 ? -10.924 14.491 -5.757 1.00 87.44 248 MET A O 1
ATOM 1986 N N . ASP A 1 249 ? -12.181 12.679 -6.154 1.00 89.50 249 ASP A N 1
ATOM 1987 C CA . ASP A 1 249 ? -13.430 13.288 -5.669 1.00 89.50 249 ASP A CA 1
ATOM 1988 C C . ASP A 1 249 ? -13.450 13.338 -4.131 1.00 89.50 249 ASP A C 1
ATOM 1990 O O . ASP A 1 249 ? -13.907 12.399 -3.475 1.00 89.50 249 ASP A O 1
ATOM 1994 N N . ILE A 1 250 ? -12.932 14.426 -3.554 1.00 89.62 250 ILE A N 1
ATOM 1995 C CA . ILE A 1 250 ? -12.919 14.657 -2.102 1.00 89.62 250 ILE A CA 1
ATOM 1996 C C . ILE A 1 250 ? -14.354 14.748 -1.569 1.00 89.62 250 ILE A C 1
ATOM 1998 O O . ILE A 1 250 ? -15.195 15.448 -2.130 1.00 89.62 250 ILE A O 1
ATOM 2002 N N . THR A 1 251 ? -14.615 14.076 -0.450 1.00 86.25 251 THR A N 1
ATOM 2003 C CA . THR A 1 251 ? -15.930 14.025 0.196 1.00 86.25 251 THR A CA 1
ATOM 2004 C C . THR A 1 251 ? -15.816 14.155 1.715 1.00 86.25 251 THR A C 1
ATOM 2006 O O . THR A 1 251 ? -14.859 13.679 2.330 1.00 86.25 251 THR A O 1
ATOM 2009 N N . SER A 1 252 ? -16.813 14.799 2.327 1.00 83.06 252 SER A N 1
ATOM 2010 C CA . SER A 1 252 ? -17.001 14.810 3.784 1.00 83.06 252 SER A CA 1
ATOM 2011 C C . SER A 1 252 ? -17.641 13.515 4.287 1.00 83.06 252 SER A C 1
ATOM 2013 O O . SER A 1 252 ? -17.365 13.094 5.408 1.00 83.06 252 SER A O 1
ATOM 2015 N N . ASP A 1 253 ? -18.474 12.877 3.460 1.00 83.69 253 ASP A N 1
ATOM 2016 C CA . ASP A 1 253 ? -19.056 11.569 3.745 1.00 83.69 253 ASP A CA 1
ATOM 2017 C C . ASP A 1 253 ? -18.209 10.469 3.097 1.00 83.69 253 ASP A C 1
ATOM 2019 O O . ASP A 1 253 ? -18.078 10.400 1.875 1.00 83.69 253 ASP A O 1
ATOM 2023 N N . LEU A 1 254 ? -17.622 9.606 3.925 1.00 79.56 254 LEU A N 1
ATOM 2024 C CA . LEU A 1 254 ? -16.811 8.479 3.475 1.00 79.56 254 LEU A CA 1
ATOM 2025 C C . LEU A 1 254 ? -17.642 7.229 3.178 1.00 79.56 254 LEU A C 1
ATOM 2027 O O . LEU A 1 254 ? -17.033 6.182 2.943 1.00 79.56 254 LEU A O 1
ATOM 2031 N N . GLN A 1 255 ? -18.977 7.258 3.237 1.00 83.44 255 GLN A N 1
ATOM 2032 C CA . GLN A 1 255 ? -19.777 6.096 2.858 1.00 83.44 255 GLN A CA 1
ATOM 2033 C C . GLN A 1 255 ? -19.507 5.705 1.391 1.00 83.44 255 GLN A C 1
ATOM 2035 O O . GLN A 1 255 ? -19.434 6.563 0.508 1.00 83.44 255 GLN A O 1
ATOM 2040 N N . PRO A 1 256 ? -19.295 4.410 1.101 1.00 82.25 256 PRO A N 1
ATOM 2041 C CA . PRO A 1 256 ? -19.071 3.949 -0.261 1.00 82.25 256 PRO A CA 1
ATOM 2042 C C . PRO A 1 256 ? -20.350 4.081 -1.097 1.00 82.25 256 PRO A C 1
ATOM 2044 O O . PRO A 1 256 ? -21.451 3.822 -0.613 1.00 82.25 256 PRO A O 1
ATOM 2047 N N . LEU A 1 257 ? -20.204 4.406 -2.385 1.00 88.69 257 LEU A N 1
ATOM 2048 C CA . LEU A 1 257 ? -21.333 4.421 -3.317 1.00 88.69 257 LEU A CA 1
ATOM 2049 C C . LEU A 1 257 ? -21.998 3.039 -3.383 1.00 88.69 257 LEU A C 1
ATOM 2051 O O . LEU A 1 257 ? -21.305 2.023 -3.453 1.00 88.69 257 LEU A O 1
ATOM 2055 N N . LEU A 1 258 ? -23.332 2.996 -3.472 1.00 90.56 258 LEU A N 1
ATOM 2056 C CA . LEU A 1 258 ? -24.094 1.743 -3.567 1.00 90.56 258 LEU A CA 1
ATOM 2057 C C . LEU A 1 258 ? -23.581 0.828 -4.695 1.00 90.56 258 LEU A C 1
ATOM 2059 O O . LEU A 1 258 ? -23.394 -0.367 -4.477 1.00 90.56 258 LEU A O 1
ATOM 2063 N N . GLN A 1 259 ? -23.263 1.400 -5.862 1.00 92.62 259 GLN A N 1
ATOM 2064 C CA . GLN A 1 259 ? -22.683 0.670 -6.998 1.00 92.62 259 GLN A CA 1
ATOM 2065 C C . GLN A 1 259 ? -21.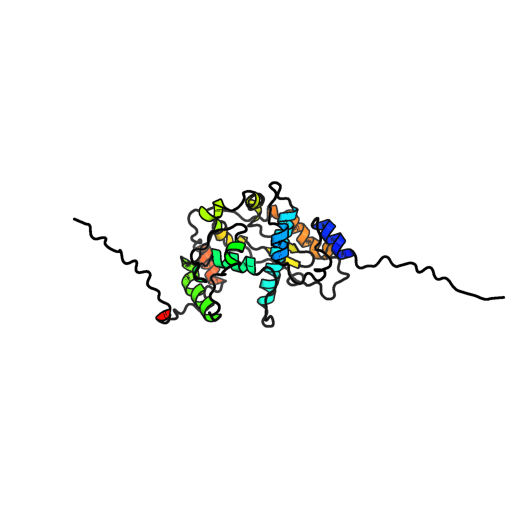331 0.013 -6.662 1.00 92.62 259 GLN A C 1
ATOM 2067 O O . GLN A 1 259 ? -21.059 -1.104 -7.097 1.00 92.62 259 GLN A O 1
ATOM 2072 N N . TYR A 1 260 ? -20.494 0.674 -5.851 1.00 91.56 260 TYR A N 1
ATOM 2073 C CA . TYR A 1 260 ? -19.219 0.119 -5.399 1.00 91.56 260 TYR A CA 1
ATOM 2074 C C . TYR A 1 260 ? -19.443 -1.006 -4.385 1.00 91.56 260 TYR A C 1
ATOM 2076 O O . TYR A 1 260 ? -18.795 -2.042 -4.486 1.00 91.56 260 TYR A O 1
ATOM 2084 N N . VAL A 1 261 ? -20.383 -0.847 -3.445 1.00 90.12 261 VAL A N 1
ATOM 2085 C CA . VAL A 1 261 ? -20.730 -1.898 -2.469 1.00 90.12 261 VAL A CA 1
ATOM 2086 C C . VAL A 1 261 ? -21.263 -3.147 -3.172 1.00 90.12 261 VAL A C 1
ATOM 2088 O O . VAL A 1 261 ? -20.835 -4.257 -2.855 1.00 90.12 261 VAL A O 1
ATOM 2091 N N . GLN A 1 262 ? -22.155 -2.975 -4.151 1.00 92.88 262 GLN A N 1
ATOM 2092 C CA . GLN A 1 262 ? -22.693 -4.064 -4.970 1.00 92.88 262 GLN A CA 1
ATOM 2093 C C . GLN A 1 262 ? -21.583 -4.773 -5.755 1.00 92.88 262 GLN A C 1
ATOM 2095 O O . GLN A 1 262 ? -21.457 -5.995 -5.668 1.00 92.88 262 GLN A O 1
ATOM 2100 N N . TRP A 1 263 ? -20.724 -4.016 -6.446 1.00 93.56 263 TRP A N 1
ATOM 2101 C CA . TRP A 1 263 ? -19.566 -4.564 -7.156 1.00 93.56 263 TRP A CA 1
ATOM 2102 C C . TRP A 1 263 ? -18.623 -5.329 -6.215 1.00 93.56 263 TRP A C 1
ATOM 2104 O O . TRP A 1 263 ? -18.312 -6.494 -6.471 1.00 93.56 263 TRP A O 1
ATOM 2114 N N . TYR A 1 264 ? -18.236 -4.727 -5.088 1.00 89.69 264 TYR A N 1
ATOM 2115 C CA . TYR A 1 264 ? -17.339 -5.330 -4.101 1.00 89.69 264 TYR A CA 1
ATOM 2116 C C . TYR A 1 264 ? -17.926 -6.615 -3.506 1.00 89.69 264 TYR A C 1
ATOM 2118 O O . TYR A 1 264 ? -17.211 -7.603 -3.358 1.00 89.69 264 TYR A O 1
ATOM 2126 N N . SER A 1 265 ? -19.232 -6.641 -3.233 1.00 88.88 265 SER A N 1
ATOM 2127 C CA . SER A 1 265 ? -19.929 -7.838 -2.740 1.00 88.88 265 SER A CA 1
ATOM 2128 C C . SER A 1 265 ? -20.032 -8.943 -3.798 1.00 88.88 265 SER A C 1
ATOM 2130 O O . SER A 1 265 ? -20.033 -10.116 -3.443 1.00 88.88 265 SER A O 1
ATOM 2132 N N . SER A 1 266 ? -20.095 -8.588 -5.088 1.00 91.19 266 SER A N 1
ATOM 2133 C CA . SER A 1 266 ? -20.159 -9.556 -6.196 1.00 91.19 266 SER A CA 1
ATOM 2134 C C . SER A 1 266 ? -18.804 -10.167 -6.579 1.00 91.19 266 SER A C 1
ATOM 2136 O O . SER A 1 266 ? -18.757 -11.307 -7.034 1.00 91.19 266 SER A O 1
ATOM 2138 N N . MET A 1 267 ? -17.706 -9.423 -6.394 1.00 86.94 267 MET A N 1
ATOM 2139 C CA . MET A 1 267 ? -16.353 -9.815 -6.821 1.00 86.94 267 MET A CA 1
ATOM 2140 C C . MET A 1 267 ? -15.435 -10.229 -5.663 1.00 86.94 267 MET A C 1
ATOM 2142 O O . MET A 1 267 ? -14.460 -10.954 -5.867 1.00 86.94 267 MET A O 1
ATOM 2146 N N . GLY A 1 268 ? -15.686 -9.706 -4.463 1.00 81.12 268 GLY A N 1
ATOM 2147 C CA . GLY A 1 268 ? -14.815 -9.834 -3.302 1.00 81.12 268 GLY A CA 1
ATOM 2148 C C . GLY A 1 268 ? -15.191 -10.973 -2.357 1.00 81.12 268 GLY A C 1
ATOM 2149 O O . GLY A 1 268 ? -16.139 -11.727 -2.562 1.00 81.12 268 GLY A O 1
ATOM 2150 N N . LYS A 1 269 ? -14.434 -11.068 -1.263 1.00 82.31 269 LYS A N 1
ATOM 2151 C CA . LYS A 1 269 ? -14.774 -11.883 -0.092 1.00 82.31 269 LYS A CA 1
ATOM 2152 C C . LYS A 1 269 ? -15.052 -10.924 1.069 1.00 82.31 269 LYS A C 1
ATOM 2154 O O . LYS A 1 269 ? -14.100 -10.516 1.730 1.00 82.31 269 LYS A O 1
ATOM 2159 N N . PRO A 1 270 ? -16.312 -10.500 1.285 1.00 79.19 270 PRO A N 1
ATOM 2160 C CA . PRO A 1 270 ? -16.641 -9.503 2.308 1.00 79.19 270 PRO A CA 1
ATOM 2161 C C . PRO A 1 270 ? -16.457 -10.020 3.743 1.00 79.19 270 PRO A C 1
ATOM 2163 O O . PRO A 1 270 ? -16.369 -9.214 4.663 1.00 79.19 270 PRO A O 1
ATOM 2166 N N . TYR A 1 271 ? -16.351 -11.341 3.923 1.00 83.31 271 TYR A N 1
ATOM 2167 C CA . TYR A 1 271 ? -16.145 -12.002 5.209 1.00 83.31 271 TYR A CA 1
ATOM 2168 C C . TYR A 1 271 ? -14.868 -12.855 5.195 1.00 83.31 271 TYR A C 1
ATOM 2170 O O . TYR A 1 271 ? -14.541 -13.500 4.196 1.00 83.31 271 TYR A O 1
ATOM 2178 N N . ILE A 1 272 ? -14.172 -12.876 6.328 1.00 84.50 272 ILE A N 1
ATOM 2179 C CA . ILE A 1 272 ? -12.966 -13.656 6.623 1.00 84.50 272 ILE A CA 1
ATOM 2180 C C . ILE A 1 272 ? -13.337 -15.033 7.199 1.00 84.50 272 ILE A C 1
ATOM 2182 O O . ILE A 1 272 ? -12.684 -16.026 6.879 1.00 84.50 272 ILE A O 1
ATOM 2186 N N . LEU A 1 273 ? -14.373 -15.093 8.041 1.00 83.56 273 LEU A N 1
ATOM 2187 C CA . LEU A 1 273 ? -14.886 -16.297 8.710 1.00 83.56 273 LEU A CA 1
ATOM 2188 C C . LEU A 1 273 ? -16.252 -16.749 8.159 1.00 83.56 273 LEU A C 1
ATOM 2190 O O . LEU A 1 273 ? -16.805 -17.745 8.618 1.00 83.56 273 LEU A O 1
ATOM 2194 N N . GLY A 1 274 ? -16.772 -16.059 7.139 1.00 76.50 274 GLY A N 1
ATOM 2195 C CA . GLY A 1 274 ? -18.010 -16.422 6.443 1.00 76.50 274 GLY A CA 1
ATOM 2196 C C . GLY A 1 274 ? -19.270 -15.711 6.944 1.00 76.50 274 GLY A C 1
ATOM 2197 O O . GLY A 1 274 ? -20.359 -16.083 6.517 1.00 76.50 274 GLY A O 1
ATOM 2198 N N . GLY A 1 275 ? -19.151 -14.698 7.811 1.00 65.06 275 GLY A N 1
ATOM 2199 C CA . GLY A 1 275 ? -20.268 -13.829 8.193 1.00 65.06 275 GLY A CA 1
ATOM 2200 C C . GLY A 1 275 ? -21.234 -14.444 9.207 1.00 65.06 275 GLY A C 1
ATOM 2201 O O . GLY A 1 275 ? -22.310 -13.898 9.446 1.00 65.06 275 GLY A O 1
ATOM 2202 N N . GLN A 1 276 ? -20.870 -15.574 9.821 1.00 57.06 276 GLN A N 1
ATOM 2203 C CA . GLN A 1 276 ? -21.618 -16.138 10.941 1.00 57.06 276 GLN A CA 1
ATOM 2204 C C . GLN A 1 276 ? -21.205 -15.443 12.240 1.00 57.06 276 GLN A C 1
ATOM 2206 O O . GLN A 1 276 ? -20.035 -15.474 12.625 1.00 57.06 276 GLN A O 1
ATOM 2211 N N . SER A 1 277 ? -22.179 -14.843 12.931 1.00 49.69 277 SER A N 1
ATOM 2212 C CA . SER A 1 277 ? -21.970 -14.141 14.202 1.00 49.69 277 SER A CA 1
ATOM 2213 C C . SER A 1 277 ? -21.493 -15.113 15.288 1.00 49.69 277 SER A C 1
ATOM 2215 O O . SER A 1 277 ? -22.280 -15.787 15.952 1.00 49.69 277 SER A O 1
ATOM 2217 N N . THR A 1 278 ? -20.174 -15.228 15.434 1.00 46.62 278 THR A N 1
ATOM 2218 C CA . THR A 1 278 ? -19.550 -16.083 16.442 1.00 46.62 278 THR A CA 1
ATOM 2219 C C . THR A 1 278 ? -19.660 -15.387 17.792 1.00 46.62 278 THR A C 1
ATOM 2221 O O . THR A 1 278 ? -19.083 -14.317 17.993 1.00 46.62 278 THR A O 1
ATOM 2224 N N . VAL A 1 279 ? -20.425 -15.984 18.710 1.00 45.28 279 VAL A N 1
ATOM 2225 C CA . VAL A 1 279 ? -20.652 -15.425 20.048 1.00 45.28 279 VAL A CA 1
ATOM 2226 C C . VAL A 1 279 ? -19.321 -15.298 20.783 1.00 45.28 279 VAL A C 1
ATOM 2228 O O . VAL A 1 279 ? -18.589 -16.270 20.972 1.00 45.28 279 VAL A O 1
ATOM 2231 N N . VAL A 1 280 ? -19.024 -14.072 21.198 1.00 47.31 280 VAL A N 1
ATOM 2232 C CA . VAL A 1 280 ? -17.833 -13.718 21.965 1.00 47.31 280 VAL A CA 1
ATOM 2233 C C . VAL A 1 280 ? -17.975 -14.273 23.392 1.00 47.31 280 VAL A C 1
ATOM 2235 O O . VAL A 1 280 ? -18.994 -14.009 24.033 1.00 47.31 280 VAL A O 1
ATOM 2238 N N . PRO A 1 281 ? -16.998 -15.034 23.926 1.00 38.16 281 PRO A N 1
ATOM 2239 C CA . PRO A 1 281 ? -17.061 -15.508 25.306 1.00 38.16 281 PRO A CA 1
ATOM 2240 C C . PRO A 1 281 ? -17.106 -14.334 26.307 1.00 38.16 281 PRO A C 1
ATOM 2242 O O . PRO A 1 281 ? -16.417 -13.337 26.080 1.00 38.16 281 PRO A O 1
ATOM 2245 N N . PRO A 1 282 ? -17.819 -14.444 27.449 1.00 35.56 282 PRO A N 1
ATOM 2246 C CA . PRO A 1 282 ? -18.104 -13.300 28.329 1.00 35.56 282 PRO A CA 1
ATOM 2247 C C . PRO A 1 282 ? -16.889 -12.492 28.814 1.00 35.56 282 PRO A C 1
ATOM 2249 O O . PRO A 1 282 ? -17.010 -11.302 29.071 1.00 35.56 282 PRO A O 1
ATOM 2252 N N . HIS A 1 283 ? -15.697 -13.096 28.884 1.00 52.62 283 HIS A N 1
ATOM 2253 C CA . HIS A 1 283 ? -14.461 -12.414 29.295 1.00 52.62 283 HIS A CA 1
ATOM 2254 C C . HIS A 1 283 ? -13.940 -11.355 28.296 1.00 52.62 283 HIS A C 1
ATOM 2256 O O . HIS A 1 283 ? -12.933 -10.706 28.575 1.00 52.62 283 HIS A O 1
ATOM 2262 N N . MET A 1 284 ? -14.578 -11.205 27.130 1.00 46.09 284 MET A N 1
ATOM 2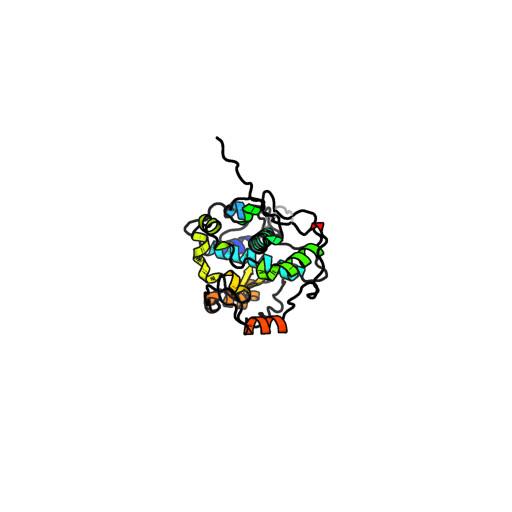263 C CA . MET A 1 284 ? -14.220 -10.224 26.097 1.00 46.09 284 MET A CA 1
ATOM 2264 C C . MET A 1 284 ? -15.247 -9.092 25.926 1.00 46.09 284 MET A C 1
ATOM 2266 O O . MET A 1 284 ? -14.966 -8.135 25.207 1.00 46.09 284 MET A O 1
ATOM 2270 N N . GLN A 1 285 ? -16.396 -9.140 26.609 1.00 43.91 285 GLN A N 1
ATOM 2271 C CA . GLN A 1 285 ? -17.258 -7.965 26.756 1.00 43.91 285 GLN A CA 1
ATOM 2272 C C . GLN A 1 285 ? -16.713 -7.117 27.907 1.00 43.91 285 GLN A C 1
ATOM 2274 O O . GLN A 1 285 ? -16.797 -7.500 29.071 1.00 43.91 285 GLN A O 1
ATOM 2279 N N . ARG A 1 286 ? -16.091 -5.980 27.578 1.00 47.06 286 ARG A N 1
ATOM 2280 C CA . ARG A 1 286 ? -15.596 -5.027 28.574 1.00 47.06 286 ARG A CA 1
ATOM 2281 C C . ARG A 1 286 ? -16.517 -3.817 28.594 1.00 47.06 286 ARG A C 1
ATOM 2283 O O . ARG A 1 286 ? -16.359 -2.915 27.776 1.00 47.06 286 ARG A O 1
ATOM 2290 N N . ASP A 1 287 ? -17.476 -3.830 29.515 1.00 37.44 287 ASP A N 1
ATOM 2291 C CA . ASP A 1 287 ? -18.423 -2.732 29.683 1.00 37.44 287 ASP A CA 1
ATOM 2292 C C . ASP A 1 287 ? -17.692 -1.430 30.020 1.00 37.44 287 ASP A C 1
ATOM 2294 O O . ASP A 1 287 ? -17.080 -1.274 31.077 1.00 37.44 287 ASP A O 1
ATOM 2298 N N . GLY A 1 288 ? -17.782 -0.470 29.101 1.00 40.94 288 GLY A N 1
ATOM 2299 C CA . GLY A 1 288 ? -17.400 0.919 29.323 1.00 40.94 288 GLY A CA 1
ATOM 2300 C C . GLY A 1 288 ? -18.487 1.669 30.088 1.00 40.94 288 GLY A C 1
ATOM 2301 O O . GLY A 1 288 ? -18.985 2.675 29.595 1.00 40.94 288 GLY A O 1
ATOM 2302 N N . ALA A 1 289 ? -18.883 1.172 31.261 1.00 31.08 289 ALA A N 1
ATOM 2303 C CA . ALA A 1 289 ? -19.796 1.878 32.149 1.00 31.08 289 ALA A CA 1
ATOM 2304 C C . ALA A 1 289 ? -19.018 2.936 32.945 1.00 31.08 289 ALA A C 1
ATOM 2306 O O . ALA A 1 289 ? -18.363 2.646 33.944 1.00 31.08 289 ALA A O 1
ATOM 2307 N N . TYR A 1 290 ? -19.074 4.179 32.477 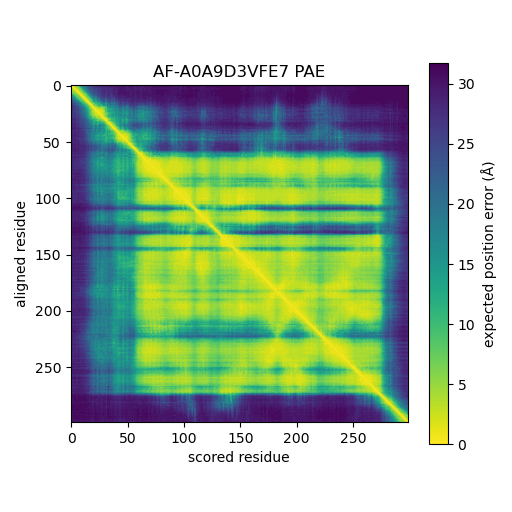1.00 38.59 290 TYR A N 1
ATOM 2308 C CA . TYR A 1 290 ? -18.626 5.351 33.224 1.00 38.59 290 TYR A CA 1
ATOM 2309 C C . TYR A 1 290 ? -19.614 5.619 34.367 1.00 38.59 290 TYR A C 1
ATOM 2311 O O . TYR A 1 290 ? -20.622 6.301 34.181 1.00 38.59 290 TYR A O 1
ATOM 2319 N N . GLU A 1 291 ? -19.325 5.086 35.556 1.00 32.41 291 GLU A N 1
ATOM 2320 C CA . GLU A 1 291 ? -19.978 5.545 36.783 1.00 32.41 291 GLU A CA 1
ATOM 2321 C C . GLU A 1 291 ? -19.607 7.011 37.024 1.00 32.41 291 GLU A C 1
ATOM 2323 O O . GLU A 1 291 ? -18.453 7.359 37.291 1.00 32.41 291 GLU A O 1
ATOM 2328 N N . ALA A 1 292 ? -20.602 7.889 36.909 1.00 34.72 292 ALA A N 1
ATOM 2329 C CA . ALA A 1 292 ? -20.468 9.279 37.301 1.00 34.72 292 ALA A CA 1
ATOM 2330 C C . ALA A 1 292 ? -20.370 9.349 38.831 1.00 34.72 292 ALA A C 1
ATOM 2332 O O . ALA A 1 292 ? -21.376 9.234 39.532 1.00 34.72 292 ALA A O 1
ATOM 2333 N N . ALA A 1 293 ? -19.155 9.536 39.349 1.00 33.94 293 ALA A N 1
ATOM 2334 C CA . ALA A 1 293 ? -18.944 9.806 40.763 1.00 33.94 293 ALA A CA 1
ATOM 2335 C C . ALA A 1 293 ? -19.629 11.131 41.138 1.00 33.94 293 ALA A C 1
ATOM 2337 O O . ALA A 1 293 ? -19.189 12.209 40.737 1.00 33.94 293 ALA A O 1
ATOM 2338 N N . ALA A 1 294 ? -20.719 11.043 41.899 1.00 36.09 294 ALA A N 1
ATOM 2339 C CA . ALA A 1 294 ? -21.351 12.205 42.502 1.00 36.09 294 ALA A CA 1
ATOM 2340 C C . ALA A 1 294 ? -20.447 12.748 43.620 1.00 36.09 294 ALA A C 1
ATOM 2342 O O . ALA A 1 294 ? -20.162 12.039 44.587 1.00 36.09 294 ALA A O 1
ATOM 2343 N N . ASN A 1 295 ? -20.014 14.004 43.500 1.00 36.72 295 ASN A N 1
ATOM 2344 C CA . ASN A 1 295 ? -19.427 14.727 44.627 1.00 36.72 295 ASN A CA 1
ATOM 2345 C C . ASN A 1 295 ? -20.527 15.023 45.660 1.00 36.72 295 ASN A C 1
ATOM 2347 O O . ASN A 1 295 ? -21.562 15.569 45.272 1.00 36.72 295 ASN A O 1
ATOM 2351 N N . PRO A 1 296 ? -20.317 14.741 46.955 1.00 47.25 296 PRO A N 1
ATOM 2352 C CA . PRO A 1 296 ? -21.047 15.416 48.015 1.00 47.25 296 PRO A CA 1
ATOM 2353 C C . PRO A 1 296 ? -20.435 16.808 48.248 1.00 47.25 296 PRO A C 1
ATOM 2355 O O . PRO A 1 296 ? -19.215 16.936 48.379 1.00 47.25 296 PRO A O 1
ATOM 2358 N N . ASP A 1 297 ? -21.277 17.839 48.305 1.00 39.06 297 ASP A N 1
ATOM 2359 C CA . ASP A 1 297 ? -20.874 19.175 48.760 1.00 39.06 297 ASP A CA 1
ATOM 2360 C C . ASP A 1 297 ? -20.493 19.157 50.257 1.00 39.06 297 ASP A C 1
ATOM 2362 O O . ASP A 1 297 ? -21.069 18.376 51.023 1.00 39.06 297 ASP A O 1
ATOM 2366 N N . PRO A 1 298 ? -19.559 20.016 50.703 1.00 55.16 298 PRO A N 1
ATOM 2367 C CA . PRO A 1 298 ? -19.329 20.283 52.118 1.00 55.16 298 PRO A CA 1
ATOM 2368 C C . PRO A 1 298 ? -20.218 21.431 52.636 1.00 55.16 298 PRO A C 1
ATOM 2370 O O . PRO A 1 298 ? -20.289 22.492 52.011 1.00 55.16 298 PRO A O 1
ATOM 2373 N N . GLU A 1 299 ? -20.826 21.229 53.811 1.00 47.69 299 GLU A N 1
ATOM 2374 C CA . GLU A 1 299 ? -21.209 22.316 54.737 1.00 47.69 299 GLU A CA 1
ATOM 2375 C C . GLU A 1 299 ? -19.977 22.846 55.500 1.00 47.69 299 GLU A C 1
ATOM 2377 O O . GLU A 1 299 ? -19.066 22.032 55.790 1.00 47.69 299 GLU A O 1
#

Sequence (299 aa):
MLPSNLGSQSTAGVSEVAIPFALCHSLLGVSPGDDEENFTGLKFTWLKARFEHLSANASEVELIWGSAVLAMLYCELCQTTKPATVDIGGCLTLLQSWALYRMPFLASVSHQPYVYPLVNRWSIYPGIGRSYTVSIYRLMIEQHAGEGFTWMPYRRPEIVAIIPSSAYIHSYMWCTNAPIINFNVVEWYHEDRVLRQFGCIQHIPDPPCNMGEVHGMNRRGKLGLHWGVKHRRFVAVWNDRMARIPRMDITSDLQPLLQYVQWYSSMGKPYILGGQSTVVPPHMQRDGAYEAAANPDPE

Secondary structure (DSSP, 8-state):
---------------TT-HHHHHHHHHHS----GGGTT-S---HHHHHHHHSS--TT--HHHHHHHHHHHHHHHHHHHHTTSTT-----S-HHHHHHHHHHH-GGGS---SPPP-SSGGGGGSS--SS-TT--HHHHHHHHHHHTTTS--S-GGGSHHHHTTS-GGGGTTGGGTT-EEEEEETTEEEEEEGGG-GGGGTB--PPPPPPP--GGGTT--STT-TT--HHHHTHHHHHHHHTGGGG-----B-S--PPPHHHHHHHHHHS---SS-S---PPPGGG---------PPPPP-

Radius of gyration: 25.27 Å; Cα contacts (8 Å, |Δi|>4): 264; chains: 1; bounding box: 95×45×79 Å

Organism: NCBI:txid47602

pLDDT: mean 70.02, std 21.07, range [24.3, 93.56]